Protein AF-0000000070508332 (afdb_homodimer)

Foldseek 3Di:
DPPPCPDDDDDDDDPDVDDPQWDWDKDWDADQVQQKIKIWTFKIAPGAADDPVRFFFKKKKKFKDQAPDTDDIDIFDTHPGHRIDTGRDMDMDRHHPVRQVRIKMKMWIWGDDPPDDIGTSDIDIDHDDD/DPPPCPDDDDDDDDPDVDDPQWDWDKDWDADQVQQKIKIWTFKIAPGAADDPVRFFFKKKKKFKDQAPDTDDIDIFDTHPGHRIDTGRDMDMDRHHPVRQVRIKMKIWIWGDDPPDDIGTSDIDIDHDDD

Structure (mmCIF, N/CA/C/O backbone):
data_AF-0000000070508332-model_v1
#
loop_
_entity.id
_entity.type
_entity.pdbx_description
1 polymer 'Synaptotagmin-7-like isoform x13 protein'
#
loop_
_atom_site.group_PDB
_atom_site.id
_atom_site.type_symbol
_atom_site.label_atom_id
_atom_site.label_alt_id
_atom_site.label_comp_id
_atom_site.label_asym_id
_atom_site.label_entity_id
_atom_site.label_seq_id
_atom_site.pdbx_PDB_ins_code
_atom_site.Cartn_x
_atom_site.Cartn_y
_atom_site.Cartn_z
_atom_site.occupancy
_atom_site.B_iso_or_equiv
_atom_site.auth_seq_id
_atom_site.auth_comp_id
_atom_site.auth_asym_id
_atom_site.auth_atom_id
_atom_site.pdbx_PDB_model_num
ATOM 1 N N . VAL A 1 1 ? 23.938 34.875 -0.281 1 23.95 1 VAL A N 1
ATOM 2 C CA . VAL A 1 1 ? 23.203 33.656 -0.532 1 23.95 1 VAL A CA 1
ATOM 3 C C . VAL A 1 1 ? 21.891 33.656 0.246 1 23.95 1 VAL A C 1
ATOM 5 O O . VAL A 1 1 ? 21.891 33.781 1.475 1 23.95 1 VAL A O 1
ATOM 8 N N . ASP A 1 2 ? 20.781 34.125 -0.111 1 28.55 2 ASP A N 1
ATOM 9 C CA . ASP A 1 2 ? 19.516 34.438 0.546 1 28.55 2 ASP A CA 1
ATOM 10 C C . ASP A 1 2 ? 18.906 33.219 1.211 1 28.55 2 ASP A C 1
ATOM 12 O O . ASP A 1 2 ? 18.484 32.281 0.528 1 28.55 2 ASP A O 1
ATOM 16 N N . LEU A 1 3 ? 19.188 32.625 2.213 1 38.59 3 LEU A N 1
ATOM 17 C CA . LEU A 1 3 ? 19.172 31.484 3.104 1 38.59 3 LEU A CA 1
ATOM 18 C C . LEU A 1 3 ? 17.75 31.078 3.465 1 38.59 3 LEU A C 1
ATOM 20 O O . LEU A 1 3 ? 17.531 30.156 4.242 1 38.59 3 LEU A O 1
ATOM 24 N N . SER A 1 4 ? 16.547 31.891 3.482 1 41.62 4 SER A N 1
ATOM 25 C CA . SER A 1 4 ? 15.133 32.062 3.756 1 41.62 4 SER A CA 1
ATOM 26 C C . SER A 1 4 ? 14.289 31.078 2.959 1 41.62 4 SER A C 1
ATOM 28 O O . SER A 1 4 ? 13.18 30.719 3.371 1 41.62 4 SER A O 1
ATOM 30 N N . GLU A 1 5 ? 14.492 31.062 1.693 1 49.34 5 GLU A N 1
ATOM 31 C CA . GLU A 1 5 ? 13.547 30.406 0.792 1 49.34 5 GLU A CA 1
ATOM 32 C C . GLU A 1 5 ? 13.695 28.891 0.853 1 49.34 5 GLU A C 1
ATOM 34 O O . GLU A 1 5 ? 14.734 28.344 0.478 1 49.34 5 GLU A O 1
ATOM 39 N N . LYS A 1 6 ? 13.461 28.344 1.988 1 63.91 6 LYS A N 1
ATOM 40 C CA . LYS A 1 6 ? 13.672 26.906 2.184 1 63.91 6 LYS A CA 1
ATOM 41 C C . LYS A 1 6 ? 12.977 26.109 1.088 1 63.91 6 LYS A C 1
ATOM 43 O O . LYS A 1 6 ? 11.797 26.312 0.809 1 63.91 6 LYS A O 1
ATOM 48 N N . PRO A 1 7 ? 13.742 25.391 0.363 1 82.69 7 PRO A N 1
ATOM 49 C CA . PRO A 1 7 ? 13.242 24.766 -0.867 1 82.69 7 PRO A CA 1
ATOM 50 C C . PRO A 1 7 ? 12.047 23.859 -0.622 1 82.69 7 PRO A C 1
ATOM 52 O O . PRO A 1 7 ? 12.008 23.141 0.381 1 82.69 7 PRO A O 1
ATOM 55 N N . SER A 1 8 ? 10.945 24.266 -1.346 1 91.44 8 SER A N 1
ATOM 56 C CA . SER A 1 8 ? 9.789 23.375 -1.386 1 91.44 8 SER A CA 1
ATOM 57 C C . SER A 1 8 ? 10.055 22.156 -2.26 1 91.44 8 SER A C 1
ATOM 59 O O . SER A 1 8 ? 10.93 22.188 -3.127 1 91.44 8 SER A O 1
ATOM 61 N N . PHE A 1 9 ? 9.523 21.031 -1.83 1 92.5 9 PHE A N 1
ATOM 62 C CA . PHE A 1 9 ? 9.703 19.812 -2.594 1 92.5 9 PHE A CA 1
ATOM 63 C C . PHE A 1 9 ? 8.398 19.016 -2.66 1 92.5 9 PHE A C 1
ATOM 65 O O . PHE A 1 9 ? 7.586 19.078 -1.734 1 92.5 9 PHE A O 1
ATOM 72 N N . TRP A 1 10 ? 8.203 18.297 -3.822 1 94.5 10 TRP A N 1
ATOM 73 C CA . TRP A 1 10 ? 7.07 17.391 -3.986 1 94.5 10 TRP A CA 1
ATOM 74 C C . TRP A 1 10 ? 7.379 16.016 -3.398 1 94.5 10 TRP A C 1
ATOM 76 O O . TRP A 1 10 ? 8.461 15.461 -3.631 1 94.5 10 TRP A O 1
ATOM 86 N N . LYS A 1 11 ? 6.508 15.484 -2.582 1 94.12 11 LYS A N 1
ATOM 87 C CA . LYS A 1 11 ? 6.594 14.117 -2.066 1 94.12 11 LYS A CA 1
ATOM 88 C C . LYS A 1 11 ? 5.348 13.312 -2.422 1 94.12 11 LYS A C 1
ATOM 90 O O . LYS A 1 11 ? 4.223 13.789 -2.238 1 94.12 11 LYS A O 1
ATOM 95 N N . ALA A 1 12 ? 5.586 12.109 -2.916 1 93.81 12 ALA A N 1
ATOM 96 C CA . ALA A 1 12 ? 4.473 11.211 -3.191 1 93.81 12 ALA A CA 1
ATOM 97 C C . ALA A 1 12 ? 3.873 10.672 -1.896 1 93.81 12 ALA A C 1
ATOM 99 O O . ALA A 1 12 ? 4.602 10.219 -1.008 1 93.81 12 ALA A O 1
ATOM 100 N N . LEU A 1 13 ? 2.574 10.766 -1.803 1 94.06 13 LEU A N 1
ATOM 101 C CA . LEU A 1 13 ? 1.869 10.203 -0.656 1 94.06 13 LEU A CA 1
ATOM 102 C C . LEU A 1 13 ? 1.849 8.68 -0.725 1 94.06 13 LEU A C 1
ATOM 104 O O . LEU A 1 13 ? 1.548 8.109 -1.774 1 94.06 13 LEU A O 1
ATOM 108 N N . LYS A 1 14 ? 2.203 8.125 0.354 1 87 14 LYS A N 1
ATOM 109 C CA . LYS A 1 14 ? 2.162 6.668 0.446 1 87 14 LYS A CA 1
ATOM 110 C C . LYS A 1 14 ? 0.81 6.188 0.966 1 87 14 LYS A C 1
ATOM 112 O O . LYS A 1 14 ? 0.237 6.793 1.873 1 87 14 LYS A O 1
ATOM 117 N N . PRO A 1 15 ? 0.321 5.289 0.361 1 83.75 15 PRO A N 1
ATOM 118 C CA . PRO A 1 15 ? -0.955 4.742 0.829 1 83.75 15 PRO A CA 1
ATOM 119 C C . PRO A 1 15 ? -0.871 4.18 2.244 1 83.75 15 PRO A C 1
ATOM 121 O O . PRO A 1 15 ? 0.225 3.904 2.74 1 83.75 15 PRO A O 1
ATOM 124 N N . PRO A 1 16 ? -1.98 4.367 2.959 1 66.69 16 PRO A N 1
ATOM 125 C CA . PRO A 1 16 ? -1.981 3.787 4.305 1 66.69 16 PRO A CA 1
ATOM 126 C C . PRO A 1 16 ? -1.408 2.373 4.336 1 66.69 16 PRO A C 1
ATOM 128 O O . PRO A 1 16 ? -1.586 1.609 3.383 1 66.69 16 PRO A O 1
ATOM 131 N N . ALA A 1 17 ? -0.172 2.488 5.012 1 59.75 17 ALA A N 1
ATOM 132 C CA . ALA A 1 17 ? 0.468 1.186 5.176 1 59.75 17 ALA A CA 1
ATOM 133 C C . ALA A 1 17 ? -0.571 0.069 5.234 1 59.75 17 ALA A C 1
ATOM 135 O O . ALA A 1 17 ? -1.442 0.069 6.109 1 59.75 17 ALA A O 1
ATOM 136 N N . LYS A 1 18 ? -1.214 -0.135 4.098 1 56.59 18 LYS A N 1
ATOM 137 C CA . LYS A 1 18 ? -2.201 -1.21 4.102 1 56.59 18 LYS A CA 1
ATOM 138 C C . LYS A 1 18 ? -1.739 -2.381 4.961 1 56.59 18 LYS A C 1
ATOM 140 O O . LYS A 1 18 ? -0.54 -2.561 5.184 1 56.59 18 LYS A O 1
ATOM 145 N N . ASP A 1 19 ? -2.691 -3.018 5.469 1 64.5 19 ASP A N 1
ATOM 146 C CA . ASP A 1 19 ? -2.932 -4.172 6.328 1 64.5 19 ASP A CA 1
ATOM 147 C C . ASP A 1 19 ? -2.02 -5.336 5.949 1 64.5 19 ASP A C 1
ATOM 149 O O . ASP A 1 19 ? -1.566 -5.434 4.809 1 64.5 19 ASP A O 1
ATOM 153 N N . LYS A 1 20 ? -1.419 -5.91 6.93 1 80.88 20 LYS A N 1
ATOM 154 C CA . LYS A 1 20 ? -0.831 -7.242 6.812 1 80.88 20 LYS A CA 1
ATOM 155 C C . LYS A 1 20 ? -1.625 -8.109 5.84 1 80.88 20 LYS A C 1
ATOM 157 O O . LYS A 1 20 ? -2.826 -8.32 6.023 1 80.88 20 LYS A O 1
ATOM 162 N N . CYS A 1 21 ? -0.978 -8.328 4.707 1 93.25 21 CYS A N 1
ATOM 163 C CA . CYS A 1 21 ? -1.664 -9.117 3.686 1 93.25 21 CYS A CA 1
ATOM 164 C C . CYS A 1 21 ? -1.345 -10.594 3.834 1 93.25 21 CYS A C 1
ATOM 166 O O . CYS A 1 21 ? -1.768 -11.414 3.012 1 93.25 21 CYS A O 1
ATOM 168 N N . GLY A 1 22 ? -0.58 -10.922 4.824 1 96.19 22 GLY A N 1
ATOM 169 C CA . GLY A 1 22 ? -0.176 -12.312 4.992 1 96.19 22 GLY A CA 1
ATOM 170 C C . GLY A 1 22 ? 1.198 -12.609 4.422 1 96.19 22 GLY A C 1
ATOM 171 O O . GLY A 1 22 ? 1.915 -11.688 4.012 1 96.19 22 GLY A O 1
ATOM 172 N N . GLU A 1 23 ? 1.526 -13.93 4.57 1 97.81 23 GLU A N 1
ATOM 173 C CA . GLU A 1 23 ? 2.83 -14.383 4.094 1 97.81 23 GLU A CA 1
ATOM 174 C C . GLU A 1 23 ? 2.695 -15.625 3.215 1 97.81 23 GLU A C 1
ATOM 176 O O . GLU A 1 23 ? 1.756 -16.406 3.377 1 97.81 23 GLU A O 1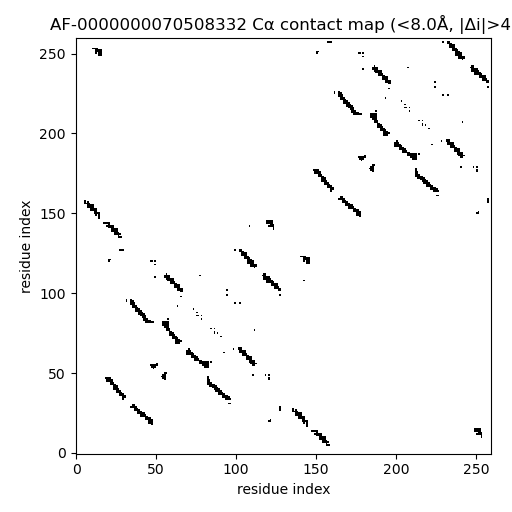
ATOM 181 N N . LEU A 1 24 ? 3.674 -15.75 2.307 1 97.69 24 LEU A N 1
ATOM 182 C CA . LEU A 1 24 ? 3.725 -16.891 1.409 1 97.69 24 LEU A CA 1
ATOM 183 C C . LEU A 1 24 ? 5.02 -17.672 1.602 1 97.69 24 LEU A C 1
ATOM 185 O O . LEU A 1 24 ? 6.102 -17.094 1.647 1 97.69 24 LEU A O 1
ATOM 189 N N . LEU A 1 25 ? 4.887 -19.031 1.855 1 97.19 25 LEU A N 1
ATOM 190 C CA . LEU A 1 25 ? 6.039 -19.922 1.889 1 97.19 25 LEU A CA 1
ATOM 191 C C . LEU A 1 25 ? 6.293 -20.531 0.516 1 97.19 25 LEU A C 1
ATOM 193 O O . LEU A 1 25 ? 5.426 -21.203 -0.037 1 97.19 25 LEU A O 1
ATOM 197 N N . CYS A 1 26 ? 7.492 -20.234 -0.043 1 96.69 26 CYS A N 1
ATOM 198 C CA . CYS A 1 26 ? 7.777 -20.766 -1.373 1 96.69 26 CYS A CA 1
ATOM 199 C C . CYS A 1 26 ? 9.273 -21.016 -1.553 1 96.69 26 CYS A C 1
ATOM 201 O O . CYS A 1 26 ? 10.062 -20.734 -0.651 1 96.69 26 CYS A O 1
ATOM 203 N N . SER A 1 27 ? 9.523 -21.688 -2.645 1 95 27 SER A N 1
ATOM 204 C CA . SER A 1 27 ? 10.898 -21.938 -3.059 1 95 27 SER A CA 1
ATOM 205 C C . SER A 1 27 ? 11.086 -21.688 -4.551 1 95 27 SER A C 1
ATOM 207 O O . SER A 1 27 ? 10.18 -21.938 -5.348 1 95 27 SER A O 1
ATOM 209 N N . LEU A 1 28 ? 12.242 -21.094 -4.898 1 93.25 28 LEU A N 1
ATOM 210 C CA . LEU A 1 28 ? 12.609 -20.812 -6.285 1 93.25 28 LEU A CA 1
ATOM 211 C C . LEU A 1 28 ? 13.984 -21.391 -6.613 1 93.25 28 LEU A C 1
ATOM 213 O O . LEU A 1 28 ? 14.953 -21.156 -5.891 1 93.25 28 LEU A O 1
ATOM 217 N N . CYS A 1 29 ? 13.953 -22.172 -7.773 1 92.19 29 CYS A N 1
ATOM 218 C CA . CYS A 1 29 ? 15.203 -22.828 -8.148 1 92.19 29 CYS A CA 1
ATOM 219 C C . CYS A 1 29 ? 15.375 -22.828 -9.664 1 92.19 29 CYS A C 1
ATOM 221 O O . CYS A 1 29 ? 14.461 -23.219 -10.398 1 92.19 29 CYS A O 1
ATOM 223 N N . TYR A 1 30 ? 16.625 -22.344 -10.117 1 94.06 30 TYR A N 1
ATOM 224 C CA . TYR A 1 30 ? 16.938 -22.375 -11.539 1 94.06 30 TYR A CA 1
ATOM 225 C C . TYR A 1 30 ? 17.969 -23.469 -11.836 1 94.06 30 TYR A C 1
ATOM 227 O O . TYR A 1 30 ? 18.969 -23.594 -11.125 1 94.06 30 TYR A O 1
ATOM 235 N N . HIS A 1 31 ? 17.703 -24.297 -12.797 1 93.56 31 HIS A N 1
ATOM 236 C CA . HIS A 1 31 ? 18.609 -25.312 -13.32 1 93.56 31 HIS A CA 1
ATOM 237 C C . HIS A 1 31 ? 19.125 -24.938 -14.703 1 93.56 31 HIS A C 1
ATOM 239 O O . HIS A 1 31 ? 18.453 -25.203 -15.711 1 93.56 31 HIS A O 1
ATOM 245 N N . PRO A 1 32 ? 20.359 -24.484 -14.781 1 92.62 32 PRO A N 1
ATOM 246 C CA . PRO A 1 32 ? 20.906 -23.984 -16.047 1 92.62 32 PRO A CA 1
ATOM 247 C C . PRO A 1 32 ? 21.062 -25.078 -17.094 1 92.62 32 PRO A C 1
ATOM 249 O O . PRO A 1 32 ? 20.969 -24.812 -18.297 1 92.62 32 PRO A O 1
ATOM 252 N N . SER A 1 33 ? 21.328 -26.25 -16.609 1 95.06 33 SER A N 1
ATOM 253 C CA . SER A 1 33 ? 21.594 -27.344 -17.547 1 95.06 33 SER A CA 1
ATOM 254 C C . SER A 1 33 ? 20.422 -27.562 -18.484 1 95.06 33 SER A C 1
ATOM 256 O O . SER A 1 33 ? 20.609 -27.906 -19.656 1 95.06 33 SER A O 1
ATOM 258 N N . ASN A 1 34 ? 19.234 -27.391 -18 1 96.19 34 ASN A N 1
ATOM 259 C CA . ASN A 1 34 ? 18.062 -27.625 -18.828 1 96.19 34 ASN A CA 1
ATOM 260 C C . ASN A 1 34 ? 17.234 -26.344 -19 1 96.19 34 ASN A C 1
ATOM 262 O O . ASN A 1 34 ? 16.125 -26.391 -19.547 1 96.19 34 ASN A O 1
ATOM 266 N N . SER A 1 35 ? 17.703 -25.219 -18.516 1 96 35 SER A N 1
ATOM 267 C CA . SER A 1 35 ? 17.047 -23.922 -18.641 1 96 35 SER A CA 1
ATOM 268 C C . SER A 1 35 ? 15.672 -23.922 -18 1 96 35 SER A C 1
ATOM 270 O O . SER A 1 35 ? 14.711 -23.406 -18.578 1 96 35 SER A O 1
ATOM 272 N N . ILE A 1 36 ? 15.602 -24.562 -16.781 1 95.94 36 ILE A N 1
ATOM 273 C CA . ILE A 1 36 ? 14.297 -24.672 -16.141 1 95.94 36 ILE A CA 1
ATOM 274 C C . ILE A 1 36 ? 14.297 -23.891 -14.836 1 95.94 36 ILE A C 1
ATOM 276 O O . ILE A 1 36 ? 15.18 -24.047 -13.992 1 95.94 36 ILE A O 1
ATOM 280 N N . LEU A 1 37 ? 13.32 -22.969 -14.719 1 94.94 37 LEU A N 1
ATOM 281 C CA . LEU A 1 37 ? 13.016 -22.281 -13.477 1 94.94 37 LEU A CA 1
ATOM 282 C C . LEU A 1 37 ? 11.82 -22.906 -12.781 1 94.94 37 LEU A C 1
ATOM 284 O O . LEU A 1 37 ? 10.742 -23.016 -13.367 1 94.94 37 LEU A O 1
ATOM 288 N N . THR A 1 38 ? 12.031 -23.312 -11.531 1 96.25 38 THR A N 1
ATOM 289 C CA . THR A 1 38 ? 10.969 -23.984 -10.797 1 96.25 38 THR A CA 1
ATOM 290 C C . THR A 1 38 ? 10.562 -23.172 -9.57 1 96.25 38 THR A C 1
ATOM 292 O O . THR A 1 38 ? 11.414 -22.766 -8.773 1 96.25 38 THR A O 1
ATOM 295 N N . LEU A 1 39 ? 9.266 -22.906 -9.508 1 96.81 39 LEU A N 1
ATOM 296 C CA . LEU A 1 39 ? 8.664 -22.266 -8.336 1 96.81 39 LEU A CA 1
ATOM 297 C C . LEU A 1 39 ? 7.789 -23.266 -7.574 1 96.81 39 LEU A C 1
ATOM 299 O O . LEU A 1 39 ? 6.883 -23.859 -8.148 1 96.81 39 LEU A O 1
ATOM 303 N N . THR A 1 40 ? 8.078 -23.453 -6.316 1 97.25 40 THR A N 1
ATOM 304 C CA . THR A 1 40 ? 7.23 -24.266 -5.445 1 97.25 40 THR A CA 1
ATOM 305 C C . THR A 1 40 ? 6.441 -23.375 -4.488 1 97.25 40 THR A C 1
ATOM 307 O O . THR A 1 40 ? 7.027 -22.594 -3.725 1 97.25 40 THR A O 1
ATOM 310 N N . LEU A 1 41 ? 5.148 -23.484 -4.621 1 97.94 41 LEU A N 1
ATOM 311 C CA . LEU A 1 41 ? 4.234 -22.812 -3.699 1 97.94 41 LEU A CA 1
ATOM 312 C C . LEU A 1 41 ? 3.738 -23.781 -2.631 1 97.94 41 LEU A C 1
ATOM 314 O O . LEU A 1 41 ? 2.975 -24.703 -2.93 1 97.94 41 LEU A O 1
ATOM 318 N N . LEU A 1 42 ? 4.113 -23.531 -1.396 1 97.56 42 LEU A N 1
ATOM 319 C CA . LEU A 1 42 ? 3.756 -24.484 -0.351 1 97.56 42 LEU A CA 1
ATOM 320 C C . LEU A 1 42 ? 2.471 -24.062 0.351 1 97.56 42 LEU A C 1
ATOM 322 O O . LEU A 1 42 ? 1.449 -24.75 0.247 1 97.56 42 LEU A O 1
ATOM 326 N N . LYS A 1 43 ? 2.543 -22.922 1.032 1 98.44 43 LYS A N 1
ATOM 327 C CA . LYS A 1 43 ? 1.366 -22.469 1.759 1 98.44 43 LYS A CA 1
ATOM 328 C C . LYS A 1 43 ? 1.44 -20.953 2.02 1 98.44 43 LYS A C 1
ATOM 330 O O . LYS A 1 43 ? 2.492 -20.344 1.836 1 98.44 43 LYS A O 1
ATOM 335 N N . ALA A 1 44 ? 0.329 -20.391 2.352 1 98.5 44 ALA A N 1
ATOM 336 C CA . ALA A 1 44 ? 0.25 -19.031 2.854 1 98.5 44 ALA A CA 1
ATOM 337 C C . ALA A 1 44 ? -0.368 -18.984 4.246 1 98.5 44 ALA A C 1
ATOM 339 O O . ALA A 1 44 ? -1.006 -19.953 4.676 1 98.5 44 ALA A O 1
ATOM 340 N N . ARG A 1 45 ? -0.065 -17.875 4.906 1 98.06 45 ARG A N 1
ATOM 341 C CA . ARG A 1 45 ? -0.651 -17.75 6.238 1 98.06 45 ARG A CA 1
ATOM 342 C C . ARG A 1 45 ? -1.062 -16.312 6.527 1 98.06 45 ARG A C 1
ATOM 344 O O . ARG A 1 45 ? -0.458 -15.367 6.012 1 98.06 45 ARG A O 1
ATOM 351 N N . ASN A 1 46 ? -2.107 -16.219 7.445 1 97.44 46 ASN A N 1
ATOM 352 C CA . ASN A 1 46 ? -2.623 -14.953 7.941 1 97.44 46 ASN A CA 1
ATOM 353 C C . ASN A 1 46 ? -3.02 -14.023 6.797 1 97.44 46 ASN A C 1
ATOM 355 O O . ASN A 1 46 ? -2.678 -12.844 6.805 1 97.44 46 ASN A O 1
ATOM 359 N N . LEU A 1 47 ? -3.656 -14.656 5.852 1 97.06 47 LEU A N 1
ATOM 360 C CA . LEU A 1 47 ? -4.125 -13.852 4.73 1 97.06 47 LEU A CA 1
ATOM 361 C C . LEU A 1 47 ? -5.234 -12.898 5.172 1 97.06 47 LEU A C 1
ATOM 363 O O . LEU A 1 47 ? -6.027 -13.234 6.055 1 97.06 47 LEU A O 1
ATOM 367 N N . LYS A 1 48 ? -5.203 -11.789 4.523 1 94.06 48 LYS A N 1
ATOM 368 C CA . LYS A 1 48 ? -6.277 -10.828 4.77 1 94.06 48 LYS A CA 1
ATOM 369 C C . LYS A 1 48 ? -7.629 -11.398 4.359 1 94.06 48 LYS A C 1
ATOM 371 O O . LYS A 1 48 ? -7.758 -12.008 3.293 1 94.06 48 LYS A O 1
ATOM 376 N N . ALA A 1 49 ? -8.617 -11.211 5.262 1 92.88 49 ALA A N 1
ATOM 377 C CA . ALA A 1 49 ? -9.984 -11.609 4.941 1 92.88 49 ALA A CA 1
ATOM 378 C C . ALA A 1 49 ? -10.609 -10.656 3.926 1 92.88 49 ALA A C 1
ATOM 380 O O . ALA A 1 49 ? -10.578 -9.438 4.109 1 92.88 49 ALA A O 1
ATOM 381 N N . LYS A 1 50 ? -11.141 -11.312 2.863 1 89.06 50 LYS A N 1
ATOM 382 C CA . LYS A 1 50 ? -11.734 -10.492 1.815 1 89.06 50 LYS A CA 1
ATOM 383 C C . LYS A 1 50 ? -13.219 -10.797 1.651 1 89.06 50 LYS A C 1
ATOM 385 O O . LYS A 1 50 ? -13.922 -10.125 0.896 1 89.06 50 LYS A O 1
ATOM 390 N N . ASP A 1 51 ? -13.641 -11.836 2.287 1 86.31 51 ASP A N 1
ATOM 391 C CA . ASP A 1 51 ? -15.047 -12.219 2.197 1 86.31 51 ASP A CA 1
ATOM 392 C C . ASP A 1 51 ? -15.812 -11.805 3.453 1 86.31 51 ASP A C 1
ATOM 394 O O . ASP A 1 51 ? -15.211 -11.586 4.508 1 86.31 51 ASP A O 1
ATOM 398 N N . ILE A 1 52 ? -17.062 -11.836 3.314 1 84.19 52 ILE A N 1
ATOM 399 C CA . ILE A 1 52 ? -17.938 -11.406 4.395 1 84.19 52 ILE A CA 1
ATOM 400 C C . ILE A 1 52 ? -17.859 -12.406 5.547 1 84.19 52 ILE A C 1
ATOM 402 O O . ILE A 1 52 ? -18.031 -12.031 6.711 1 84.19 52 ILE A O 1
ATOM 406 N N . ASN A 1 53 ? -17.625 -13.633 5.234 1 88.5 53 ASN A N 1
ATOM 407 C CA . ASN A 1 53 ? -17.562 -14.664 6.266 1 88.5 53 ASN A CA 1
ATOM 408 C C . ASN A 1 53 ? -16.297 -14.539 7.109 1 88.5 53 ASN A C 1
ATOM 410 O O . ASN A 1 53 ? -16.047 -15.367 7.988 1 88.5 53 ASN A O 1
ATOM 414 N N . GLY A 1 54 ? -15.469 -13.492 6.848 1 91.62 54 GLY A N 1
ATOM 415 C CA . GLY A 1 54 ? -14.242 -13.281 7.605 1 91.62 54 GLY A CA 1
ATOM 416 C C . GLY A 1 54 ? -13.094 -14.141 7.125 1 91.62 54 GLY A C 1
ATOM 417 O O . GLY A 1 54 ? -12.055 -14.227 7.785 1 91.62 54 GLY A O 1
ATOM 418 N N . LYS A 1 55 ? -13.344 -14.852 6.066 1 95.31 55 LYS A N 1
ATOM 419 C CA . LYS A 1 55 ? -12.297 -15.656 5.453 1 95.31 55 LYS A CA 1
ATOM 420 C C . LYS A 1 55 ? -12.039 -15.219 4.016 1 95.31 55 LYS A C 1
ATOM 422 O O . LYS A 1 55 ? -12.25 -14.062 3.662 1 95.31 55 LYS A O 1
ATOM 427 N N . SER A 1 56 ? -11.336 -15.984 3.184 1 96.44 56 SER A N 1
ATOM 428 C CA . SER A 1 56 ? -11.055 -15.773 1.767 1 96.44 56 SER A CA 1
ATOM 429 C C . SER A 1 56 ? -11.078 -17.094 0.996 1 96.44 56 SER A C 1
ATOM 431 O O . SER A 1 56 ? -11.156 -18.156 1.595 1 96.44 56 SER A O 1
ATOM 433 N N . ASP A 1 57 ? -11.117 -17.062 -0.272 1 97.31 57 ASP A N 1
ATOM 434 C CA . ASP A 1 57 ? -10.945 -18.188 -1.189 1 97.31 57 ASP A CA 1
ATOM 435 C C . ASP A 1 57 ? -9.688 -18 -2.039 1 97.31 57 ASP A C 1
ATOM 437 O O . ASP A 1 57 ? -9.773 -17.75 -3.242 1 97.31 57 ASP A O 1
ATOM 441 N N . PRO A 1 58 ? -8.562 -18.156 -1.444 1 98.5 58 PRO A N 1
ATOM 442 C CA . PRO A 1 58 ? -7.301 -17.766 -2.082 1 98.5 58 PRO A CA 1
ATOM 443 C C . PRO A 1 58 ? -6.879 -18.734 -3.186 1 98.5 58 PRO A C 1
ATOM 445 O O . PRO A 1 58 ? -7.168 -19.938 -3.107 1 98.5 58 PRO A O 1
ATOM 448 N N . TYR A 1 59 ? -6.242 -18.234 -4.156 1 98.56 59 TYR A N 1
ATOM 449 C CA . TYR A 1 59 ? -5.418 -18.953 -5.129 1 98.56 59 TYR A CA 1
ATOM 450 C C . TYR A 1 59 ? -4.234 -18.094 -5.57 1 98.56 59 TYR A C 1
ATOM 452 O O . TYR A 1 59 ? -4.223 -16.875 -5.352 1 98.56 59 TYR A O 1
ATOM 460 N N . VAL A 1 60 ? -3.268 -18.734 -6.156 1 98.62 60 VAL A N 1
ATOM 461 C CA . VAL A 1 60 ? -2.064 -18 -6.559 1 98.62 60 VAL A CA 1
ATOM 462 C C . VAL A 1 60 ? -1.978 -17.953 -8.086 1 98.62 60 VAL A C 1
ATOM 464 O O . VAL A 1 60 ? -2.146 -18.969 -8.758 1 98.62 60 VAL A O 1
ATOM 467 N N . LYS A 1 61 ? -1.805 -16.766 -8.562 1 97.75 61 LYS A N 1
ATOM 468 C CA . LYS A 1 61 ? -1.525 -16.5 -9.969 1 97.75 61 LYS A CA 1
ATOM 469 C C . LYS A 1 61 ? -0.078 -16.062 -10.164 1 97.75 61 LYS A C 1
ATOM 471 O O . LYS A 1 61 ? 0.393 -15.141 -9.492 1 97.75 61 LYS A O 1
ATOM 476 N N . VAL A 1 62 ? 0.646 -16.734 -11.109 1 98.25 62 VAL A N 1
ATOM 477 C CA . VAL A 1 62 ? 2.061 -16.438 -11.32 1 98.25 62 VAL A CA 1
ATOM 478 C C . VAL A 1 62 ? 2.301 -16.062 -12.781 1 98.25 62 VAL A C 1
ATOM 480 O O . VAL A 1 62 ? 1.887 -16.781 -13.688 1 98.25 62 VAL A O 1
ATOM 483 N N . TRP A 1 63 ? 2.941 -14.93 -12.961 1 96.75 63 TRP A N 1
ATOM 484 C CA . TRP A 1 63 ? 3.396 -14.531 -14.289 1 96.75 63 TRP A CA 1
ATOM 485 C C . TRP A 1 63 ? 4.914 -14.609 -14.391 1 96.75 63 TRP A C 1
ATOM 487 O O . TRP A 1 63 ? 5.633 -14.039 -13.562 1 96.75 63 TRP A O 1
ATOM 497 N N . LEU A 1 64 ? 5.395 -15.328 -15.414 1 97.56 64 LEU A N 1
ATOM 498 C CA . LEU A 1 64 ? 6.785 -15.195 -15.836 1 97.56 64 LEU A CA 1
ATOM 499 C C . L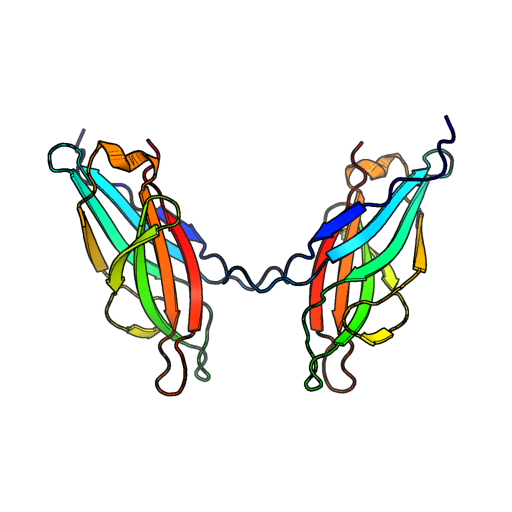EU A 1 64 ? 6.984 -13.922 -16.641 1 97.56 64 LEU A C 1
ATOM 501 O O . LEU A 1 64 ? 6.223 -13.648 -17.578 1 97.56 64 LEU A O 1
ATOM 505 N N . GLN A 1 65 ? 7.957 -13.242 -16.219 1 96.19 65 GLN A N 1
ATOM 506 C CA . GLN A 1 65 ? 8.219 -11.984 -16.922 1 96.19 65 GLN A CA 1
ATOM 507 C C . GLN A 1 65 ? 9.688 -11.867 -17.297 1 96.19 65 GLN A C 1
ATOM 509 O O . GLN A 1 65 ? 10.57 -12.273 -16.547 1 96.19 65 GLN A O 1
ATOM 514 N N . PHE A 1 66 ? 10 -11.32 -18.531 1 93.94 66 PHE A N 1
ATOM 515 C CA . PHE A 1 66 ? 11.305 -10.797 -18.922 1 93.94 66 PHE A CA 1
ATOM 516 C C . PHE A 1 66 ? 11.266 -9.273 -19.031 1 93.94 66 PHE A C 1
ATOM 518 O O . PHE A 1 66 ? 10.648 -8.734 -19.953 1 93.94 66 PHE A O 1
ATOM 525 N N . GLY A 1 67 ? 11.969 -8.633 -18.078 1 88.31 67 GLY A N 1
ATOM 526 C CA . GLY A 1 67 ? 11.75 -7.195 -17.984 1 88.31 67 GLY A CA 1
ATOM 527 C C . GLY A 1 67 ? 10.305 -6.832 -17.703 1 88.31 67 GLY A C 1
ATOM 528 O O . GLY A 1 67 ? 9.711 -7.32 -16.734 1 88.31 67 GLY A O 1
ATOM 529 N N . ASP A 1 68 ? 9.695 -6.07 -18.594 1 85.56 68 ASP A N 1
ATOM 530 C CA . ASP A 1 68 ? 8.32 -5.633 -18.375 1 85.56 68 ASP A CA 1
ATOM 531 C C . ASP A 1 68 ? 7.336 -6.48 -19.172 1 85.56 68 ASP A C 1
ATOM 533 O O . ASP A 1 68 ? 6.129 -6.227 -19.156 1 85.56 68 ASP A O 1
ATOM 537 N N . LYS A 1 69 ? 7.844 -7.461 -19.781 1 90.56 69 LYS A N 1
ATOM 538 C CA . LYS A 1 69 ? 6.984 -8.258 -20.656 1 90.56 69 LYS A CA 1
ATOM 539 C C . LYS A 1 69 ? 6.52 -9.531 -19.953 1 90.56 69 LYS A C 1
ATOM 541 O O . LYS A 1 69 ? 7.336 -10.289 -19.422 1 90.56 69 LYS A O 1
ATOM 546 N N . ARG A 1 70 ? 5.289 -9.742 -19.969 1 93.31 70 ARG A N 1
ATOM 547 C CA . ARG A 1 70 ? 4.711 -10.984 -19.469 1 93.31 70 ARG A CA 1
ATOM 548 C C . ARG A 1 70 ? 4.793 -12.094 -20.516 1 93.31 70 ARG A C 1
ATOM 550 O O . ARG A 1 70 ? 4.395 -11.898 -21.656 1 93.31 70 ARG A O 1
ATOM 557 N N . ILE A 1 71 ? 5.211 -13.266 -20.141 1 95.69 71 ILE A N 1
ATOM 558 C CA . ILE A 1 71 ? 5.492 -14.344 -21.078 1 95.69 71 ILE A CA 1
ATOM 559 C C . ILE A 1 71 ? 4.48 -15.469 -20.875 1 95.69 71 ILE A C 1
ATOM 561 O O . ILE A 1 71 ? 3.885 -15.953 -21.844 1 95.69 71 ILE A O 1
ATOM 565 N N . GLU A 1 72 ? 4.324 -15.969 -19.688 1 96.94 72 GLU A N 1
ATOM 566 C CA . GLU A 1 72 ? 3.521 -17.141 -19.375 1 96.94 72 GLU A CA 1
ATOM 567 C C . GLU A 1 72 ? 2.883 -17.031 -18 1 96.94 72 GLU A C 1
ATOM 569 O O . GLU A 1 72 ? 3.48 -16.484 -17.078 1 96.94 72 GLU A O 1
ATOM 574 N N . LYS A 1 73 ? 1.715 -17.609 -17.906 1 97.5 73 LYS A N 1
ATOM 575 C CA . LYS A 1 73 ? 0.995 -17.562 -16.641 1 97.5 73 LYS A CA 1
ATOM 576 C C . LYS A 1 73 ? 0.681 -18.969 -16.125 1 97.5 73 LYS A C 1
ATOM 578 O O . LYS A 1 73 ? 0.527 -19.891 -16.922 1 97.5 73 LYS A O 1
ATOM 583 N N . ARG A 1 74 ? 0.704 -19.172 -14.797 1 97.94 74 ARG A N 1
ATOM 584 C CA . ARG A 1 74 ? 0.266 -20.375 -14.078 1 97.94 74 ARG A CA 1
ATOM 585 C C . ARG A 1 74 ? -0.656 -20 -12.922 1 97.94 74 ARG A C 1
ATOM 587 O O . ARG A 1 74 ? -0.559 -18.906 -12.367 1 97.94 74 ARG A O 1
ATOM 594 N N . LYS A 1 75 ? -1.54 -20.922 -12.555 1 98.06 75 LYS A N 1
ATOM 595 C CA . LYS A 1 75 ? -2.41 -20.688 -11.406 1 98.06 75 LYS A CA 1
ATOM 596 C C . LYS A 1 75 ? -2.615 -21.953 -10.594 1 98.06 75 LYS A C 1
ATOM 598 O O . LYS A 1 75 ? -2.637 -23.062 -11.148 1 98.06 75 LYS A O 1
ATOM 603 N N . THR A 1 76 ? -2.816 -21.75 -9.328 1 98.31 76 THR A N 1
ATOM 604 C CA . THR A 1 76 ? -3.215 -22.859 -8.469 1 98.31 76 THR A CA 1
ATOM 605 C C . THR A 1 76 ? -4.73 -23.031 -8.469 1 98.31 76 THR A C 1
ATOM 607 O O . THR A 1 76 ? -5.457 -22.156 -8.938 1 98.31 76 THR A O 1
ATOM 610 N N . PRO A 1 77 ? -5.152 -24.25 -7.945 1 97.75 77 PRO A N 1
ATOM 611 C CA . PRO A 1 77 ? -6.582 -24.312 -7.629 1 97.75 77 PRO A CA 1
ATOM 612 C C . PRO A 1 77 ? -6.996 -23.281 -6.574 1 97.75 77 PRO A C 1
ATOM 614 O O . PRO A 1 77 ? -6.141 -22.688 -5.91 1 97.75 77 PRO A O 1
ATOM 617 N N . ILE A 1 78 ? -8.289 -23.094 -6.516 1 97.56 78 ILE A N 1
ATOM 618 C CA . ILE A 1 78 ? -8.859 -22.203 -5.512 1 97.56 78 ILE A CA 1
ATOM 619 C C . ILE A 1 78 ? -9.078 -22.969 -4.207 1 97.56 78 ILE A C 1
ATOM 621 O O . ILE A 1 78 ? -9.625 -24.078 -4.215 1 97.56 78 ILE A O 1
ATOM 625 N N . PHE A 1 79 ? -8.648 -22.469 -3.104 1 97.88 79 PHE A N 1
ATOM 626 C CA . PHE A 1 79 ? -8.898 -23.016 -1.779 1 97.88 79 PHE A CA 1
ATOM 627 C C . PHE A 1 79 ? -9.992 -22.234 -1.062 1 97.88 79 PHE A C 1
ATOM 629 O O . PHE A 1 79 ? -9.789 -21.062 -0.703 1 97.88 79 PHE A O 1
ATOM 636 N N . LYS A 1 80 ? -10.992 -22.875 -0.734 1 95.81 80 LYS A N 1
ATOM 637 C CA . LYS A 1 80 ? -12.18 -22.156 -0.286 1 95.81 80 LYS A CA 1
ATOM 638 C C . LYS A 1 80 ? -12.133 -21.891 1.217 1 95.81 80 LYS A C 1
ATOM 640 O O . LYS A 1 80 ? -11.688 -22.75 1.986 1 95.81 80 LYS A O 1
ATOM 645 N N . CYS A 1 81 ? -12.562 -20.766 1.599 1 96.19 81 CYS A N 1
ATOM 646 C CA . CYS A 1 81 ? -12.867 -20.359 2.965 1 96.19 81 CYS A CA 1
ATOM 647 C C . CYS A 1 81 ? -11.672 -20.594 3.883 1 96.19 81 CYS A C 1
ATOM 649 O O . CYS A 1 81 ? -11.805 -21.234 4.93 1 96.19 81 CYS A O 1
ATOM 651 N N . THR A 1 82 ? -10.594 -20.062 3.531 1 97.81 82 THR A N 1
ATOM 652 C CA . THR A 1 82 ? -9.406 -20.234 4.363 1 97.81 82 THR A CA 1
ATOM 653 C C . THR A 1 82 ? -8.5 -19 4.277 1 97.81 82 THR A C 1
ATOM 655 O O . THR A 1 82 ? -8.422 -18.359 3.227 1 97.81 82 THR A O 1
ATOM 658 N N . LEU A 1 83 ? -7.805 -18.734 5.387 1 97.94 83 LEU A N 1
ATOM 659 C CA . LEU A 1 83 ? -6.777 -17.688 5.43 1 97.94 83 LEU A CA 1
ATOM 660 C C . LEU A 1 83 ? -5.387 -18.312 5.52 1 97.94 83 LEU A C 1
ATOM 662 O O . LEU A 1 83 ? -4.387 -17.578 5.566 1 97.94 83 LEU A O 1
ATOM 666 N N . ASN A 1 84 ? -5.293 -19.562 5.605 1 98.56 84 ASN A N 1
ATOM 667 C CA . ASN A 1 84 ? -4.051 -20.328 5.699 1 98.56 84 ASN A CA 1
ATOM 668 C C . ASN A 1 84 ? -4.031 -21.5 4.719 1 98.56 84 ASN A C 1
ATOM 670 O O . ASN A 1 84 ? -3.898 -22.656 5.129 1 98.56 84 ASN A O 1
ATOM 674 N N . PRO A 1 85 ? -4.055 -21.203 3.438 1 98.62 85 PRO A N 1
ATOM 675 C CA . PRO A 1 85 ? -4.094 -22.297 2.455 1 98.62 85 PRO A CA 1
ATOM 676 C C . PRO A 1 85 ? -2.766 -23.031 2.342 1 98.62 85 PRO A C 1
ATOM 678 O O . PRO A 1 85 ? -1.701 -22.422 2.471 1 98.62 85 PRO A O 1
ATOM 681 N N . VAL A 1 86 ? -2.947 -24.312 2.074 1 98.56 86 VAL A N 1
ATOM 682 C CA . VAL A 1 86 ? -1.815 -25.156 1.695 1 98.56 86 VAL A CA 1
ATOM 683 C C . VAL A 1 86 ? -1.914 -25.516 0.215 1 98.56 86 VAL A C 1
ATOM 685 O O . VAL A 1 86 ? -2.729 -26.359 -0.171 1 98.56 86 VAL A O 1
ATOM 688 N N . PHE A 1 87 ? -1.115 -24.891 -0.612 1 98.31 87 PHE A N 1
ATOM 689 C CA . PHE A 1 87 ? -1.216 -25.031 -2.061 1 98.31 87 PHE A CA 1
ATOM 690 C C . PHE A 1 87 ? -0.527 -26.297 -2.531 1 98.31 87 PHE A C 1
ATOM 692 O O . PHE A 1 87 ? -1.109 -27.094 -3.281 1 98.31 87 PHE A O 1
ATOM 699 N N . ASN A 1 88 ? 0.733 -26.484 -2.084 1 97.94 88 ASN A N 1
ATOM 700 C CA . ASN A 1 88 ? 1.575 -27.578 -2.527 1 97.94 88 ASN A CA 1
ATOM 701 C C . ASN A 1 88 ? 1.561 -27.719 -4.047 1 97.94 88 ASN A C 1
ATOM 703 O O . ASN A 1 88 ? 1.337 -28.812 -4.57 1 97.94 88 ASN A O 1
ATOM 707 N N . GLU A 1 89 ? 1.855 -26.672 -4.688 1 97.62 89 GLU A N 1
ATOM 708 C CA . GLU A 1 89 ? 1.9 -26.609 -6.148 1 97.62 89 GLU A CA 1
ATOM 709 C C . GLU A 1 89 ? 3.312 -26.312 -6.645 1 97.62 89 GLU A C 1
ATOM 711 O O . GLU A 1 89 ? 4.066 -25.594 -5.988 1 97.62 89 GLU A O 1
ATOM 716 N N . VAL A 1 90 ? 3.66 -26.891 -7.777 1 97.62 90 VAL A N 1
ATOM 717 C CA . VAL A 1 90 ? 4.953 -26.641 -8.406 1 97.62 90 VAL A CA 1
ATOM 718 C C . VAL A 1 90 ? 4.75 -26.172 -9.844 1 97.62 90 VAL A C 1
ATOM 720 O O . VAL A 1 90 ? 4.004 -26.781 -10.609 1 97.62 90 VAL A O 1
ATOM 723 N N . PHE A 1 91 ? 5.324 -25.062 -10.141 1 98.19 91 PHE A N 1
ATOM 724 C CA . PHE A 1 91 ? 5.305 -24.516 -11.5 1 98.19 91 PHE A CA 1
ATOM 725 C C . PHE A 1 91 ? 6.711 -24.5 -12.094 1 98.19 91 PHE A C 1
ATOM 727 O O . PHE A 1 91 ? 7.668 -24.109 -11.422 1 98.19 91 PHE A O 1
ATOM 734 N N . SER A 1 92 ? 6.797 -24.891 -13.312 1 97.75 92 SER A N 1
ATOM 735 C CA . SER A 1 92 ? 8.062 -24.844 -14.039 1 97.75 92 SER A CA 1
ATOM 736 C C . SER A 1 92 ? 7.953 -23.984 -15.289 1 97.75 92 SER A C 1
ATOM 738 O O . SER A 1 92 ? 6.945 -24.031 -16 1 97.75 92 SER A O 1
ATOM 740 N N . PHE A 1 93 ? 9 -23.25 -15.516 1 97.62 93 PHE A N 1
ATOM 741 C CA . PHE A 1 93 ? 9.094 -22.375 -16.688 1 97.62 93 PHE A CA 1
ATOM 742 C C . PHE A 1 93 ? 10.398 -22.609 -17.422 1 97.62 93 PHE A C 1
ATOM 744 O O . PHE A 1 93 ? 11.438 -22.844 -16.812 1 97.62 93 PHE A O 1
ATOM 751 N N . ASN A 1 94 ? 10.25 -22.531 -18.688 1 97.19 94 ASN A N 1
ATOM 752 C CA . ASN A 1 94 ? 11.469 -22.516 -19.5 1 97.19 94 ASN A CA 1
ATOM 753 C C . ASN A 1 94 ? 12.078 -21.125 -19.578 1 97.19 94 ASN A C 1
ATOM 755 O O . ASN A 1 94 ? 11.445 -20.188 -20.078 1 97.19 94 ASN A O 1
ATOM 759 N N . VAL A 1 95 ? 13.297 -21.016 -19.078 1 96.44 95 VAL A N 1
ATOM 760 C CA . VAL A 1 95 ? 14 -19.734 -19.078 1 96.44 95 VAL A CA 1
ATOM 761 C C . VAL A 1 95 ? 15.422 -19.922 -19.609 1 96.44 95 VAL A C 1
ATOM 763 O O . VAL A 1 95 ? 16.297 -20.422 -18.906 1 96.44 95 VAL A O 1
ATOM 766 N N . PRO A 1 96 ? 15.648 -19.5 -20.797 1 96.12 96 PRO A N 1
ATOM 767 C CA . PRO A 1 96 ? 17.016 -19.594 -21.312 1 96.12 96 PRO A CA 1
ATOM 768 C C . PRO A 1 96 ? 18.016 -18.844 -20.422 1 96.12 96 PRO A C 1
ATOM 770 O O . PRO A 1 96 ? 17.703 -17.781 -19.891 1 96.12 96 PRO A O 1
ATOM 773 N N . TRP A 1 97 ? 19.203 -19.422 -20.438 1 92.69 97 TRP A N 1
ATOM 774 C CA . TRP A 1 97 ? 20.25 -18.859 -19.594 1 92.69 97 TRP A CA 1
ATOM 775 C C . TRP A 1 97 ? 20.5 -17.406 -19.922 1 92.69 97 TRP A C 1
ATOM 777 O O . TRP A 1 97 ? 20.719 -16.578 -19.016 1 92.69 97 TRP A O 1
ATOM 787 N N . GLU A 1 98 ? 20.438 -17.031 -21.125 1 94.44 98 GLU A N 1
ATOM 788 C CA . GLU A 1 98 ? 20.734 -15.672 -21.562 1 94.44 98 GLU A CA 1
ATOM 789 C C . GLU A 1 98 ? 19.703 -14.68 -21.031 1 94.44 98 GLU A C 1
ATOM 791 O O . GLU A 1 98 ? 19.922 -13.469 -21.047 1 94.44 98 GLU A O 1
ATOM 796 N N . LYS A 1 99 ? 18.578 -15.203 -20.547 1 93.81 99 LYS A N 1
ATOM 797 C CA . LYS A 1 99 ? 17.484 -14.328 -20.109 1 93.81 99 LYS A CA 1
ATOM 798 C C . LYS A 1 99 ? 17.344 -14.328 -18.594 1 93.81 99 LYS A C 1
ATOM 800 O O . LYS A 1 99 ? 16.531 -13.586 -18.047 1 93.81 99 LYS A O 1
ATOM 805 N N . ILE A 1 100 ? 18.141 -15.016 -17.922 1 91.19 100 ILE A N 1
ATOM 806 C CA . ILE A 1 100 ? 17.938 -15.258 -16.5 1 91.19 100 ILE A CA 1
ATOM 807 C C . ILE A 1 100 ? 18.078 -13.953 -15.719 1 91.19 100 ILE A C 1
ATOM 809 O O . ILE A 1 100 ? 17.391 -13.75 -14.719 1 91.19 100 ILE A O 1
ATOM 813 N N . ARG A 1 101 ? 18.859 -13.023 -16.172 1 89.75 101 ARG A N 1
ATOM 814 C CA . ARG A 1 101 ? 19.125 -11.789 -15.438 1 89.75 101 ARG A CA 1
ATOM 815 C C . ARG A 1 101 ? 17.922 -10.844 -15.516 1 89.75 101 ARG A C 1
ATOM 817 O O . ARG A 1 101 ? 17.734 -10.008 -14.641 1 89.75 101 ARG A O 1
ATOM 824 N N . GLU A 1 102 ? 17.188 -10.953 -16.516 1 93.19 102 GLU A N 1
ATOM 825 C CA . GLU A 1 102 ? 16.031 -10.094 -16.656 1 93.19 102 GLU A CA 1
ATOM 826 C C . GLU A 1 102 ? 14.75 -10.828 -16.281 1 93.19 102 GLU A C 1
ATOM 828 O O . GLU A 1 102 ? 13.648 -10.297 -16.438 1 93.19 102 GLU A O 1
ATOM 833 N N . CYS A 1 103 ? 14.906 -12.039 -15.812 1 93.31 103 CYS A N 1
ATOM 834 C CA . CYS A 1 103 ? 13.766 -12.891 -15.484 1 93.31 103 CYS A CA 1
ATOM 835 C C . CYS A 1 103 ? 13.25 -12.586 -14.086 1 93.31 103 CYS A C 1
ATOM 837 O O . CYS A 1 103 ? 14.031 -12.406 -13.148 1 93.31 103 CYS A O 1
ATOM 839 N N . SER A 1 104 ? 11.906 -12.508 -14 1 94.44 104 SER A N 1
ATOM 840 C CA . SER A 1 104 ? 11.273 -12.422 -12.688 1 94.44 104 SER A CA 1
ATOM 841 C C . SER A 1 104 ? 9.898 -13.086 -12.703 1 94.44 104 SER A C 1
ATOM 843 O O . SER A 1 104 ? 9.328 -13.336 -13.766 1 94.44 104 SER A O 1
ATOM 845 N N . LEU A 1 105 ? 9.445 -13.484 -11.539 1 96.06 105 LEU A N 1
ATOM 846 C CA . LEU A 1 105 ? 8.094 -14.016 -11.352 1 96.06 105 LEU A CA 1
ATOM 847 C C . LEU A 1 105 ? 7.23 -13.023 -10.578 1 96.06 105 LEU A C 1
ATOM 849 O O . LEU A 1 105 ? 7.625 -12.547 -9.508 1 96.06 105 LEU A O 1
ATOM 853 N N . ASP A 1 106 ? 6.168 -12.617 -11.156 1 95.62 106 ASP A N 1
ATOM 854 C CA . ASP A 1 106 ? 5.129 -11.883 -10.445 1 95.62 106 ASP A CA 1
ATOM 855 C C . ASP A 1 106 ? 4.137 -12.844 -9.781 1 95.62 106 ASP A C 1
ATOM 857 O O . ASP A 1 106 ? 3.311 -13.453 -10.461 1 95.62 106 ASP A O 1
ATOM 861 N N . VAL A 1 107 ? 4.207 -12.961 -8.461 1 97.38 107 VAL A N 1
ATOM 862 C CA . VAL A 1 107 ? 3.402 -13.922 -7.715 1 97.38 107 VAL A CA 1
ATOM 863 C C . VAL A 1 107 ? 2.281 -13.195 -6.98 1 97.38 107 VAL A C 1
ATOM 865 O O . VAL A 1 107 ? 2.537 -12.43 -6.047 1 97.38 107 VAL A O 1
ATOM 868 N N . MET A 1 108 ? 1.077 -13.469 -7.367 1 97.12 108 MET A N 1
ATOM 869 C CA . MET A 1 108 ? -0.087 -12.789 -6.809 1 97.12 108 MET A CA 1
ATOM 870 C C . MET A 1 108 ? -0.977 -13.766 -6.043 1 97.12 108 MET A C 1
ATOM 872 O O . MET A 1 108 ? -1.399 -14.781 -6.59 1 97.12 108 MET A O 1
ATOM 876 N N . VAL A 1 109 ? -1.226 -13.484 -4.789 1 98.12 109 VAL A N 1
ATOM 877 C CA . VAL A 1 109 ? -2.273 -14.195 -4.062 1 98.12 109 VAL A CA 1
ATOM 878 C C . VAL A 1 109 ? -3.605 -13.469 -4.238 1 98.12 109 VAL A C 1
ATOM 880 O O . VAL A 1 109 ? -3.74 -12.305 -3.852 1 98.12 109 VAL A O 1
ATOM 883 N N . MET A 1 110 ? -4.523 -14.219 -4.809 1 96.19 110 MET A N 1
ATOM 884 C CA . MET A 1 110 ? -5.828 -13.664 -5.16 1 96.19 110 MET A CA 1
ATOM 885 C C . MET A 1 110 ? -6.918 -14.242 -4.262 1 96.19 110 MET A C 1
ATOM 887 O O . MET A 1 110 ? -6.75 -15.312 -3.676 1 96.19 110 MET A O 1
ATOM 891 N N . ASP A 1 111 ? -8.008 -13.5 -4.102 1 95.31 111 ASP A N 1
ATOM 892 C CA . ASP A 1 111 ? -9.258 -13.977 -3.512 1 95.31 111 ASP A CA 1
ATOM 893 C C . ASP A 1 111 ? -10.336 -14.156 -4.578 1 95.31 111 ASP A C 1
ATOM 895 O O . ASP A 1 111 ? -10.727 -13.188 -5.242 1 95.31 111 ASP A O 1
ATOM 899 N N . PHE A 1 112 ? -10.695 -15.414 -4.746 1 95.38 112 PHE A N 1
ATOM 900 C CA . PHE A 1 112 ? -11.734 -15.727 -5.723 1 95.38 112 PHE A CA 1
ATOM 901 C C . PHE A 1 112 ? -13.102 -15.258 -5.234 1 95.38 112 PHE A C 1
ATOM 903 O O . PHE A 1 112 ? -13.461 -15.484 -4.082 1 95.38 112 PHE A O 1
ATOM 910 N N . ASP A 1 113 ? -13.766 -14.5 -6.195 1 87.62 113 ASP A N 1
ATOM 911 C CA . ASP A 1 113 ? -15.133 -14.062 -5.914 1 87.62 113 ASP A CA 1
ATOM 912 C C . ASP A 1 113 ? -16.109 -14.625 -6.945 1 87.62 113 ASP A C 1
ATOM 914 O O . ASP A 1 113 ? -15.883 -14.523 -8.148 1 87.62 113 ASP A O 1
ATOM 918 N N . ASN A 1 114 ? -17.172 -15.266 -6.504 1 81.31 114 ASN A N 1
ATOM 919 C CA . ASN A 1 114 ? -18.172 -15.82 -7.402 1 81.31 114 ASN A CA 1
ATOM 920 C C . ASN A 1 114 ? -18.875 -14.727 -8.203 1 81.31 114 ASN A C 1
ATOM 922 O O . ASN A 1 114 ? -19.156 -14.906 -9.391 1 81.31 114 ASN A O 1
ATOM 926 N N . ILE A 1 115 ? -19.109 -13.68 -7.496 1 74.75 115 ILE A N 1
ATOM 927 C CA . ILE A 1 115 ? -19.734 -12.539 -8.148 1 74.75 115 ILE A CA 1
ATOM 928 C C . ILE A 1 115 ? -18.766 -11.359 -8.195 1 74.75 115 ILE A C 1
ATOM 930 O O . ILE A 1 115 ? -18.266 -10.922 -7.16 1 74.75 115 ILE A O 1
ATOM 934 N N . GLY A 1 116 ? -18.531 -10.875 -9.406 1 76.56 116 GLY A N 1
ATOM 935 C CA . GLY A 1 116 ? -17.594 -9.766 -9.547 1 76.56 116 GLY A CA 1
ATOM 936 C C . GLY A 1 116 ? -16.188 -10.211 -9.914 1 76.56 116 GLY A C 1
ATOM 937 O O . GLY A 1 116 ? -15.992 -11.336 -10.375 1 76.56 116 GLY A O 1
ATOM 938 N N . ARG A 1 117 ? -15.25 -9.32 -9.742 1 82.31 117 ARG A N 1
ATOM 939 C CA . ARG A 1 117 ? -13.859 -9.586 -10.094 1 82.31 117 ARG A CA 1
ATOM 940 C C . ARG A 1 117 ? -13.086 -10.133 -8.898 1 82.31 117 ARG A C 1
ATOM 942 O O . ARG A 1 117 ? -13.352 -9.75 -7.758 1 82.31 117 ARG A O 1
ATOM 949 N N . ASN A 1 118 ? -12.203 -11.008 -9.18 1 88.44 118 ASN A N 1
ATOM 950 C CA . ASN A 1 118 ? -11.273 -11.477 -8.156 1 88.44 118 ASN A CA 1
ATOM 951 C C . ASN A 1 118 ? -10.445 -10.336 -7.582 1 88.44 118 ASN A C 1
ATOM 953 O O . ASN A 1 118 ? -10.172 -9.352 -8.273 1 88.44 118 ASN A O 1
ATOM 957 N N . GLU A 1 119 ? -10.172 -10.461 -6.305 1 88.56 119 GLU A N 1
ATOM 958 C CA . GLU A 1 119 ? -9.445 -9.383 -5.629 1 88.56 119 GLU A CA 1
ATOM 959 C C . GLU A 1 119 ? -8.023 -9.812 -5.273 1 88.56 119 GLU A C 1
ATOM 961 O O . GLU A 1 119 ? -7.809 -10.938 -4.82 1 88.56 119 GLU A O 1
ATOM 966 N N . LEU A 1 120 ? -7.133 -8.883 -5.449 1 91.56 120 LEU A N 1
ATOM 967 C CA . LEU A 1 120 ? -5.75 -9.117 -5.043 1 91.56 120 LEU A CA 1
ATOM 968 C C . LEU A 1 120 ? -5.598 -8.992 -3.529 1 91.56 120 LEU A C 1
ATOM 970 O O . LEU A 1 120 ? -5.98 -7.973 -2.947 1 91.56 120 LEU A O 1
ATOM 974 N N . ILE A 1 121 ? -5.133 -10.047 -2.941 1 93.5 121 ILE A N 1
ATOM 975 C CA . ILE A 1 121 ? -4.812 -9.977 -1.521 1 93.5 121 ILE A CA 1
ATOM 976 C C . ILE A 1 121 ? -3.436 -9.344 -1.334 1 93.5 121 ILE A C 1
ATOM 978 O O . ILE A 1 121 ? -3.27 -8.43 -0.523 1 93.5 121 ILE A O 1
ATOM 982 N N . GLY A 1 122 ? -2.469 -9.859 -2.047 1 94.38 122 GLY A N 1
ATOM 983 C CA . GLY A 1 122 ? -1.097 -9.375 -2.018 1 94.38 122 GLY A CA 1
ATOM 984 C C . GLY A 1 122 ? -0.217 -10.008 -3.076 1 94.38 122 GLY A C 1
ATOM 985 O O . GLY A 1 122 ? -0.632 -10.953 -3.75 1 94.38 122 GLY A O 1
ATOM 986 N N . ARG A 1 123 ? 0.952 -9.398 -3.176 1 93.81 123 ARG A N 1
ATOM 987 C CA . ARG A 1 123 ? 1.833 -9.883 -4.234 1 93.81 123 ARG A CA 1
ATOM 988 C C . ARG A 1 123 ? 3.295 -9.805 -3.807 1 93.81 123 ARG A C 1
ATOM 990 O O . ARG A 1 123 ? 3.648 -9.023 -2.922 1 93.81 123 ARG A O 1
ATOM 997 N N . ILE A 1 124 ? 4.125 -10.664 -4.375 1 94.38 124 ILE A N 1
ATOM 998 C CA . ILE A 1 124 ? 5.574 -10.578 -4.25 1 94.38 124 ILE A CA 1
ATOM 999 C C . ILE A 1 124 ? 6.223 -10.727 -5.625 1 94.38 124 ILE A C 1
ATOM 1001 O O . ILE A 1 124 ? 5.633 -11.32 -6.531 1 94.38 124 ILE A O 1
ATOM 1005 N N . GLN A 1 125 ? 7.363 -10.078 -5.758 1 92.12 125 GLN A N 1
ATOM 1006 C CA . GLN A 1 125 ? 8.203 -10.266 -6.934 1 92.12 125 GLN A CA 1
ATOM 1007 C C . GLN A 1 125 ? 9.422 -11.133 -6.605 1 92.12 125 GLN A C 1
ATOM 1009 O O . GLN A 1 125 ? 10.141 -10.867 -5.641 1 92.12 125 GLN A O 1
ATOM 1014 N N . LEU A 1 126 ? 9.594 -12.188 -7.402 1 93.56 126 LEU A N 1
ATOM 1015 C CA . LEU A 1 126 ? 10.719 -13.086 -7.168 1 93.56 126 LEU A CA 1
ATOM 1016 C C . LEU A 1 126 ? 11.664 -13.102 -8.367 1 93.56 126 LEU A C 1
ATOM 1018 O O . LEU A 1 126 ? 11.211 -13.055 -9.516 1 93.56 126 LEU A O 1
ATOM 1022 N N . ALA A 1 127 ? 12.859 -13.023 -8.078 1 89.44 127 ALA A N 1
ATOM 1023 C CA . ALA A 1 127 ? 13.922 -13.203 -9.07 1 89.44 127 ALA A CA 1
ATOM 1024 C C . ALA A 1 127 ? 15.039 -14.086 -8.516 1 89.44 127 ALA A C 1
ATOM 1026 O O . ALA A 1 127 ? 15.25 -14.148 -7.305 1 89.44 127 ALA A O 1
ATOM 1027 N N . GLU A 1 128 ? 15.57 -14.93 -9.383 1 74.31 128 GLU A N 1
ATOM 1028 C CA . GLU A 1 128 ? 16.672 -15.766 -8.922 1 74.31 128 GLU A CA 1
ATOM 1029 C C . GLU A 1 128 ? 17.906 -14.914 -8.594 1 74.31 128 GLU A C 1
ATOM 1031 O O . GLU A 1 128 ? 18.234 -13.977 -9.328 1 74.31 128 GLU A O 1
ATOM 1036 N N . GLU A 1 129 ? 18.203 -14.664 -7.32 1 61.56 129 GLU A N 1
ATOM 1037 C CA . GLU A 1 129 ? 19.438 -13.953 -6.984 1 61.56 129 GLU A CA 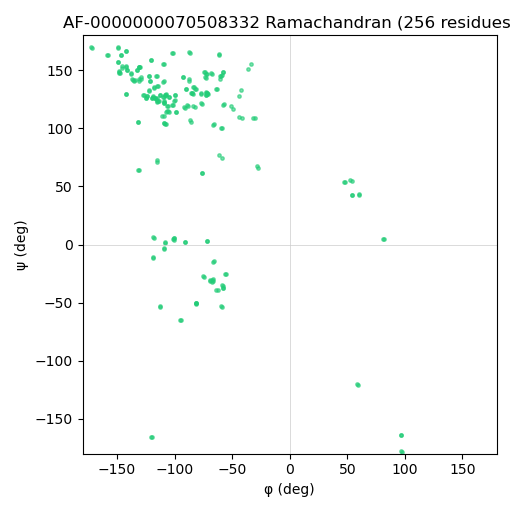1
ATOM 1038 C C . GLU A 1 129 ? 20.672 -14.711 -7.488 1 61.56 129 GLU A C 1
ATOM 1040 O O . GLU A 1 129 ? 20.719 -15.945 -7.422 1 61.56 129 GLU A O 1
ATOM 1045 N N . GLY A 1 130 ? 21.172 -14.289 -8.547 1 47.28 130 GLY A N 1
ATOM 1046 C CA . GLY A 1 130 ? 22.484 -14.852 -8.844 1 47.28 130 GLY A CA 1
ATOM 1047 C C . GLY A 1 130 ? 23.375 -14.93 -7.625 1 47.28 130 GLY A C 1
ATOM 1048 O O . GLY A 1 130 ? 23.141 -14.25 -6.625 1 47.28 130 GLY A O 1
ATOM 1049 N N . VAL B 1 1 ? 27.141 -32.625 0.007 1 24.12 1 VAL B N 1
ATOM 1050 C CA . VAL B 1 1 ? 26.297 -31.453 0.256 1 24.12 1 VAL B CA 1
ATOM 1051 C C . VAL B 1 1 ? 24.969 -31.609 -0.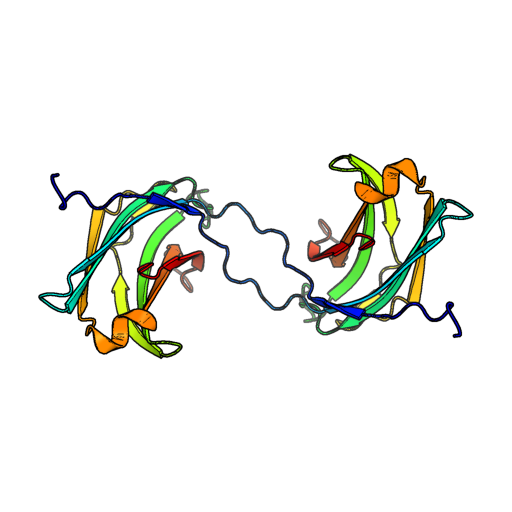481 1 24.12 1 VAL B C 1
ATOM 1053 O O . VAL B 1 1 ? 24.953 -31.75 -1.706 1 24.12 1 VAL B O 1
ATOM 1056 N N . ASP B 1 2 ? 23.906 -32.156 -0.076 1 28.8 2 ASP B N 1
ATOM 1057 C CA . ASP B 1 2 ? 22.672 -32.625 -0.713 1 28.8 2 ASP B CA 1
ATOM 1058 C C . ASP B 1 2 ? 21.938 -31.484 -1.388 1 28.8 2 ASP B C 1
ATOM 1060 O O . ASP B 1 2 ? 21.453 -30.562 -0.715 1 28.8 2 ASP B O 1
ATOM 1064 N N . LEU B 1 3 ? 22.141 -30.906 -2.424 1 38.69 3 LEU B N 1
ATOM 1065 C CA . LEU B 1 3 ? 21.953 -29.781 -3.33 1 38.69 3 LEU B CA 1
ATOM 1066 C C . LEU B 1 3 ? 20.484 -29.547 -3.623 1 38.69 3 LEU B C 1
ATOM 1068 O O . LEU B 1 3 ? 20.141 -28.656 -4.406 1 38.69 3 LEU B O 1
ATOM 1072 N N . SER B 1 4 ? 19.406 -30.469 -3.578 1 41.66 4 SER B N 1
ATOM 1073 C CA . SER B 1 4 ? 18 -30.797 -3.797 1 41.66 4 SER B CA 1
ATOM 1074 C C . SER B 1 4 ? 17.078 -29.891 -2.99 1 41.66 4 SER B C 1
ATOM 1076 O O . SER B 1 4 ? 15.938 -29.656 -3.373 1 41.66 4 SER B O 1
ATOM 1078 N N . GLU B 1 5 ? 17.312 -29.828 -1.73 1 49.5 5 GLU B N 1
ATOM 1079 C CA . GLU B 1 5 ? 16.328 -29.266 -0.808 1 49.5 5 GLU B CA 1
ATOM 1080 C C . GLU B 1 5 ? 16.312 -27.734 -0.89 1 49.5 5 GLU B C 1
ATOM 1082 O O . GLU B 1 5 ? 17.297 -27.078 -0.543 1 49.5 5 GLU B O 1
ATOM 1087 N N . LYS B 1 6 ? 15.992 -27.234 -2.039 1 64.25 6 LYS B N 1
ATOM 1088 C CA . LYS B 1 6 ? 16.031 -25.797 -2.262 1 64.25 6 LYS B CA 1
ATOM 1089 C C . LYS B 1 6 ? 15.289 -25.047 -1.153 1 64.25 6 LYS B C 1
ATOM 1091 O O . LYS B 1 6 ? 14.141 -25.359 -0.84 1 64.25 6 LYS B O 1
ATOM 1096 N N . PRO B 1 7 ? 15.992 -24.266 -0.443 1 82.75 7 PRO B N 1
ATOM 1097 C CA . PRO B 1 7 ? 15.453 -23.672 0.787 1 82.75 7 PRO B CA 1
ATOM 1098 C C . PRO B 1 7 ? 14.18 -22.859 0.544 1 82.75 7 PRO B C 1
ATOM 1100 O O . PRO B 1 7 ? 14.078 -22.156 -0.463 1 82.75 7 PRO B O 1
ATOM 1103 N N . SER B 1 8 ? 13.125 -23.375 1.27 1 91.56 8 SER B N 1
ATOM 1104 C CA . SER B 1 8 ? 11.891 -22.594 1.305 1 91.56 8 SER B CA 1
ATOM 1105 C C . SER B 1 8 ? 12.031 -21.359 2.193 1 91.56 8 SER B C 1
ATOM 1107 O O . SER B 1 8 ? 12.906 -21.328 3.066 1 91.56 8 SER B O 1
ATOM 1109 N N . PHE B 1 9 ? 11.391 -20.281 1.769 1 92.75 9 PHE B N 1
ATOM 1110 C CA . PHE B 1 9 ? 11.453 -19.047 2.543 1 92.75 9 PHE B CA 1
ATOM 1111 C C . PHE B 1 9 ? 10.078 -18.391 2.605 1 92.75 9 PHE B C 1
ATOM 1113 O O . PHE B 1 9 ? 9.281 -18.5 1.67 1 92.75 9 PHE B O 1
ATOM 1120 N N . TRP B 1 10 ? 9.812 -17.719 3.773 1 94.75 10 TRP B N 1
ATOM 1121 C CA . TRP B 1 10 ? 8.594 -16.922 3.936 1 94.75 10 TRP B CA 1
ATOM 1122 C C . TRP B 1 10 ? 8.781 -15.523 3.363 1 94.75 10 TRP B C 1
ATOM 1124 O O . TRP B 1 10 ? 9.805 -14.875 3.605 1 94.75 10 TRP B O 1
ATOM 1134 N N . LYS B 1 11 ? 7.891 -15.062 2.547 1 94.44 11 LYS B N 1
ATOM 1135 C CA . LYS B 1 11 ? 7.859 -13.688 2.043 1 94.44 11 LYS B CA 1
ATOM 1136 C C . LYS B 1 11 ? 6.539 -13.008 2.396 1 94.44 11 LYS B C 1
ATOM 1138 O O . LYS B 1 11 ? 5.465 -13.578 2.201 1 94.44 11 LYS B O 1
ATOM 1143 N N . ALA B 1 12 ? 6.672 -11.78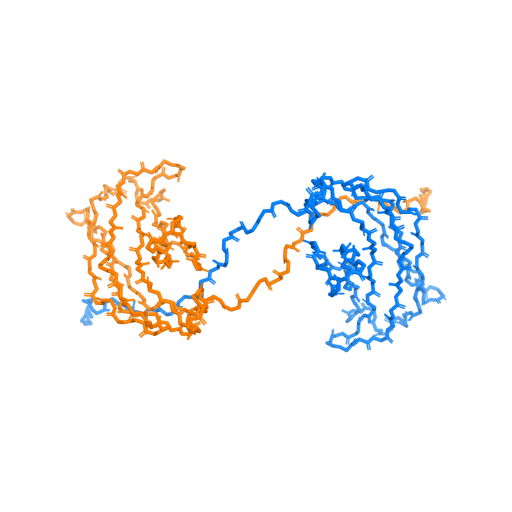9 2.918 1 94.19 12 ALA B N 1
ATOM 1144 C CA . ALA B 1 12 ? 5.48 -10.984 3.195 1 94.19 12 ALA B CA 1
ATOM 1145 C C . ALA B 1 12 ? 4.84 -10.492 1.901 1 94.19 12 ALA B C 1
ATOM 1147 O O . ALA B 1 12 ? 5.527 -9.977 1.019 1 94.19 12 ALA B O 1
ATOM 1148 N N . LEU B 1 13 ? 3.561 -10.703 1.786 1 94.31 13 LEU B N 1
ATOM 1149 C CA . LEU B 1 13 ? 2.812 -10.195 0.641 1 94.31 13 LEU B CA 1
ATOM 1150 C C . LEU B 1 13 ? 2.654 -8.68 0.72 1 94.31 13 LEU B C 1
ATOM 1152 O O . LEU B 1 13 ? 2.297 -8.148 1.771 1 94.31 13 LEU B O 1
ATOM 1156 N N . LYS B 1 14 ? 2.965 -8.086 -0.342 1 87.69 14 LYS B N 1
ATOM 1157 C CA . LYS B 1 14 ? 2.791 -6.641 -0.424 1 87.69 14 LYS B CA 1
ATOM 1158 C C . LYS B 1 14 ? 1.405 -6.281 -0.952 1 87.69 14 LYS B C 1
ATOM 1160 O O . LYS B 1 14 ? 0.896 -6.93 -1.867 1 87.69 14 LYS B O 1
ATOM 1165 N N . PRO B 1 15 ? 0.839 -5.438 -0.349 1 84.19 15 PRO B N 1
ATOM 1166 C CA . PRO B 1 15 ? -0.475 -5 -0.827 1 84.19 15 PRO B CA 1
ATOM 1167 C C . PRO B 1 15 ? -0.428 -4.422 -2.24 1 84.19 15 PRO B C 1
ATOM 1169 O O . PRO B 1 15 ? 0.646 -4.051 -2.723 1 84.19 15 PRO B O 1
ATOM 1172 N N . PRO B 1 16 ? -1.509 -4.75 -2.979 1 66.12 16 PRO B N 1
ATOM 1173 C CA . PRO B 1 16 ? -1.546 -4.156 -4.32 1 66.12 16 PRO B CA 1
ATOM 1174 C C . PRO B 1 16 ? -1.101 -2.697 -4.332 1 66.12 16 PRO B C 1
ATOM 1176 O O . PRO B 1 16 ? -1.356 -1.961 -3.377 1 66.12 16 PRO B O 1
ATOM 1179 N N . ALA B 1 17 ? 0.165 -2.66 -4.961 1 59.72 17 ALA B N 1
ATOM 1180 C CA . ALA B 1 17 ? 0.672 -1.299 -5.113 1 59.72 17 ALA B CA 1
ATOM 1181 C C . ALA B 1 17 ? -0.473 -0.294 -5.207 1 59.72 17 ALA B C 1
ATOM 1183 O O . ALA B 1 17 ? -1.317 -0.388 -6.102 1 59.72 17 ALA B O 1
ATOM 1184 N N . LYS B 1 18 ? -1.185 -0.195 -4.113 1 55.56 18 LYS B N 1
ATOM 1185 C CA . LYS B 1 18 ? -2.281 0.768 -4.141 1 55.56 18 LYS B CA 1
ATOM 1186 C C . LYS B 1 18 ? -1.927 1.98 -4.996 1 55.56 18 LYS B C 1
ATOM 1188 O O . LYS B 1 18 ? -0.749 2.281 -5.199 1 55.56 18 LYS B O 1
ATOM 1193 N N . ASP B 1 19 ? -2.943 2.559 -5.441 1 63.03 19 ASP B N 1
ATOM 1194 C CA . ASP B 1 19 ? -3.336 3.695 -6.27 1 63.03 19 ASP B CA 1
ATOM 1195 C C . ASP B 1 19 ? -2.525 4.941 -5.914 1 63.03 19 ASP B C 1
ATOM 1197 O O . ASP B 1 19 ? -2.07 5.086 -4.777 1 63.03 19 ASP B O 1
ATOM 1201 N N . LYS B 1 20 ? -1.944 5.52 -6.902 1 80.19 20 LYS B N 1
ATOM 1202 C CA . LYS B 1 20 ? -1.481 6.898 -6.797 1 80.19 20 LYS B CA 1
ATOM 1203 C C . LYS B 1 20 ? -2.355 7.699 -5.836 1 80.19 20 LYS B C 1
ATOM 1205 O O . LYS B 1 20 ? -3.57 7.789 -6.023 1 80.19 20 LYS B O 1
ATOM 1210 N N . CYS B 1 21 ? -1.733 7.973 -4.719 1 92.88 21 CYS B N 1
ATOM 1211 C CA . CYS B 1 21 ? -2.492 8.711 -3.711 1 92.88 21 CYS B CA 1
ATOM 1212 C C . CYS B 1 21 ? -2.303 10.211 -3.873 1 92.88 21 CYS B C 1
ATOM 1214 O O . CYS B 1 21 ? -2.795 10.992 -3.059 1 92.88 21 CYS B O 1
ATOM 1216 N N . GLY B 1 22 ? -1.562 10.594 -4.879 1 95.88 22 GLY B N 1
ATOM 1217 C CA . GLY B 1 22 ? -1.277 12.008 -5.062 1 95.88 22 GLY B CA 1
ATOM 1218 C C . GLY B 1 22 ? 0.062 12.422 -4.484 1 95.88 22 GLY B C 1
ATOM 1219 O O . GLY B 1 22 ? 0.855 11.578 -4.066 1 95.88 22 GLY B O 1
ATOM 1220 N N . GLU B 1 23 ? 0.271 13.766 -4.633 1 97.69 23 GLU B N 1
ATOM 1221 C CA . GLU B 1 23 ? 1.525 14.336 -4.152 1 97.69 23 GLU B CA 1
ATOM 1222 C C . GLU B 1 23 ? 1.274 15.57 -3.285 1 97.69 23 GLU B C 1
ATOM 1224 O O . GLU B 1 23 ? 0.271 16.266 -3.457 1 97.69 23 GLU B O 1
ATOM 1229 N N . LEU B 1 24 ? 2.236 15.797 -2.369 1 97.62 24 LEU B N 1
ATOM 1230 C CA . LEU B 1 24 ? 2.176 16.953 -1.482 1 97.62 24 LEU B CA 1
ATOM 1231 C C . LEU B 1 24 ? 3.395 17.859 -1.676 1 97.62 24 LEU B C 1
ATOM 1233 O O . LEU B 1 24 ? 4.527 17.375 -1.711 1 97.62 24 LEU B O 1
ATOM 1237 N N . LEU B 1 25 ? 3.143 19.172 -1.947 1 97.25 25 LEU B N 1
ATOM 1238 C CA . LEU B 1 25 ? 4.211 20.172 -1.983 1 97.25 25 LEU B CA 1
ATOM 1239 C C . LEU B 1 25 ? 4.398 20.812 -0.614 1 97.25 25 LEU B C 1
ATOM 1241 O O . LEU B 1 25 ? 3.469 21.422 -0.076 1 97.25 25 LEU B O 1
ATOM 1245 N N . CYS B 1 26 ? 5.609 20.625 -0.036 1 96.69 26 CYS B N 1
ATOM 1246 C CA . CYS B 1 26 ? 5.836 21.188 1.289 1 96.69 26 CYS B CA 1
ATOM 1247 C C . CYS B 1 26 ? 7.301 21.578 1.478 1 96.69 26 CYS B C 1
ATOM 1249 O O . CYS B 1 26 ? 8.125 21.344 0.588 1 96.69 26 CYS B O 1
ATOM 1251 N N . SER B 1 27 ? 7.484 22.281 2.557 1 95 27 SER B N 1
ATOM 1252 C CA . SER B 1 27 ? 8.836 22.656 2.975 1 95 27 SER B CA 1
ATOM 1253 C C . SER B 1 27 ? 9.031 22.422 4.469 1 95 2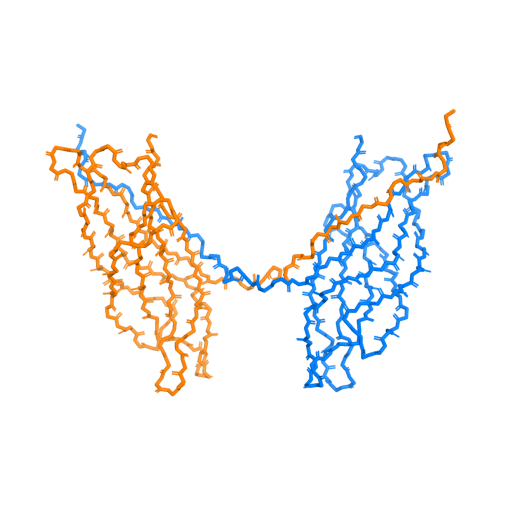7 SER B C 1
ATOM 1255 O O . SER B 1 27 ? 8.102 22.609 5.258 1 95 27 SER B O 1
ATOM 1257 N N . LEU B 1 28 ? 10.234 21.953 4.836 1 93.25 28 LEU B N 1
ATOM 1258 C CA . LEU B 1 28 ? 10.617 21.719 6.223 1 93.25 28 LEU B CA 1
ATOM 1259 C C . LEU B 1 28 ? 11.93 22.422 6.555 1 93.25 28 LEU B C 1
ATOM 1261 O O . LEU B 1 28 ? 12.922 22.266 5.84 1 93.25 28 LEU B O 1
ATOM 1265 N N . CYS B 1 29 ? 11.82 23.203 7.711 1 92.19 29 CYS B N 1
ATOM 1266 C CA . CYS B 1 29 ? 13.008 23.969 8.094 1 92.19 29 CYS B CA 1
ATOM 1267 C C . CYS B 1 29 ? 13.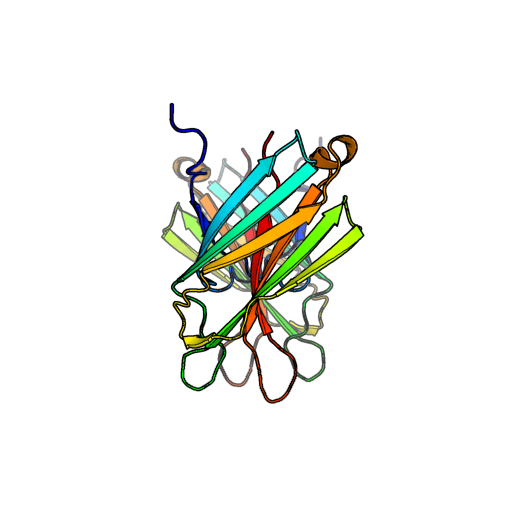172 24 9.602 1 92.19 29 CYS B C 1
ATOM 1269 O O . CYS B 1 29 ? 12.219 24.297 10.328 1 92.19 29 CYS B O 1
ATOM 1271 N N . TYR B 1 30 ? 14.453 23.641 10.078 1 94.12 30 TYR B N 1
ATOM 1272 C CA . TYR B 1 30 ? 14.758 23.719 11.5 1 94.12 30 TYR B CA 1
ATOM 1273 C C . TYR B 1 30 ? 15.68 24.891 11.797 1 94.12 30 TYR B C 1
ATOM 1275 O O . TYR B 1 30 ? 16.672 25.109 11.094 1 94.12 30 TYR B O 1
ATOM 1283 N N . HIS B 1 31 ? 15.328 25.719 12.742 1 93.56 31 HIS B N 1
ATOM 1284 C CA . HIS B 1 31 ? 16.141 26.812 13.258 1 93.56 31 HIS B CA 1
ATOM 1285 C C . HIS B 1 31 ? 16.672 26.5 14.648 1 93.56 31 HIS B C 1
ATOM 1287 O O . HIS B 1 31 ? 15.977 26.719 15.648 1 93.56 31 HIS B O 1
ATOM 1293 N N . PRO B 1 32 ? 17.938 26.156 14.758 1 92.5 32 PRO B N 1
ATOM 1294 C CA . PRO B 1 32 ? 18.516 25.703 16.031 1 92.5 32 PRO B CA 1
ATOM 1295 C C . PRO B 1 32 ? 18.562 26.828 17.078 1 92.5 32 PRO B C 1
ATOM 1297 O O . PRO B 1 32 ? 18.469 26.547 18.266 1 92.5 32 PRO B O 1
ATOM 1300 N N . SER B 1 33 ? 18.734 28.016 16.578 1 95.06 33 SER B N 1
ATOM 1301 C CA . SER B 1 33 ? 18.906 29.125 17.5 1 95.06 33 SER B CA 1
ATOM 1302 C C . SER B 1 33 ? 17.703 29.266 18.422 1 95.06 33 SER B C 1
ATOM 1304 O O . SER B 1 33 ? 17.844 29.625 19.594 1 95.06 33 SER B O 1
ATOM 1306 N N . ASN B 1 34 ? 16.547 28.984 17.938 1 96.25 34 ASN B N 1
ATOM 1307 C CA . ASN B 1 34 ? 15.344 29.109 18.766 1 96.25 34 ASN B CA 1
ATOM 1308 C C . ASN B 1 34 ? 14.633 27.766 18.938 1 96.25 34 ASN B C 1
ATOM 1310 O O . ASN B 1 34 ? 13.531 27.719 19.484 1 96.25 34 ASN B O 1
ATOM 1314 N N . SER B 1 35 ? 15.195 26.672 18.469 1 96.06 35 SER B N 1
ATOM 1315 C CA . SER B 1 35 ? 14.672 25.328 18.594 1 96.06 35 SER B CA 1
ATOM 1316 C C . SER B 1 35 ? 13.297 25.203 17.938 1 96.06 35 SER B C 1
ATOM 1318 O O . SER B 1 35 ? 12.383 24.609 18.516 1 96.06 35 SER B O 1
ATOM 1320 N N . ILE B 1 36 ? 13.18 25.828 16.703 1 95.94 36 ILE B N 1
ATOM 1321 C CA . ILE B 1 36 ? 11.875 25.812 16.062 1 95.94 36 ILE B CA 1
ATOM 1322 C C . ILE B 1 36 ? 11.953 25 14.758 1 95.94 36 ILE B C 1
ATOM 1324 O O . ILE B 1 36 ? 12.828 25.25 13.922 1 95.94 36 ILE B O 1
ATOM 1328 N N . LEU B 1 37 ? 11.062 24.016 14.648 1 95 37 LEU B N 1
ATOM 1329 C CA . LEU B 1 37 ? 10.836 23.281 13.406 1 95 37 LEU B CA 1
ATOM 1330 C C . LEU B 1 37 ? 9.586 23.797 12.703 1 95 37 LEU B C 1
ATOM 1332 O O . LEU B 1 37 ? 8.492 23.812 13.289 1 95 37 LEU B O 1
ATOM 1336 N N . THR B 1 38 ? 9.773 24.219 11.438 1 96.31 38 THR B N 1
ATOM 1337 C CA . THR B 1 38 ? 8.656 24.781 10.695 1 96.31 38 THR B CA 1
ATOM 1338 C C . THR B 1 38 ? 8.328 23.922 9.477 1 96.31 38 THR B C 1
ATOM 1340 O O . THR B 1 38 ? 9.219 23.578 8.688 1 96.31 38 THR B O 1
ATOM 1343 N N . LEU B 1 39 ? 7.062 23.531 9.414 1 96.81 39 LEU B N 1
ATOM 1344 C CA . LEU B 1 39 ? 6.531 22.828 8.25 1 96.81 39 LEU B CA 1
ATOM 1345 C C . LEU B 1 39 ? 5.574 23.734 7.469 1 96.81 39 LEU B C 1
ATOM 1347 O O . LEU B 1 39 ? 4.609 24.25 8.031 1 96.81 39 LEU B O 1
ATOM 1351 N N . THR B 1 40 ? 5.863 23.938 6.207 1 97.31 40 THR B N 1
ATOM 1352 C CA . THR B 1 40 ? 4.949 24.656 5.328 1 97.31 40 THR B CA 1
ATOM 1353 C C . THR B 1 40 ? 4.25 23.703 4.371 1 97.31 40 THR B C 1
ATOM 1355 O O . THR B 1 40 ? 4.906 22.969 3.621 1 97.31 40 THR B O 1
ATOM 1358 N N . LEU B 1 41 ? 2.953 23.688 4.5 1 98 41 LEU B N 1
ATOM 1359 C CA . LEU B 1 41 ? 2.111 22.922 3.58 1 98 41 LEU B CA 1
ATOM 1360 C C . LEU B 1 41 ? 1.534 23.844 2.5 1 98 41 LEU B C 1
ATOM 1362 O O . LEU B 1 41 ? 0.683 24.688 2.783 1 98 41 LEU B O 1
ATOM 1366 N N . LEU B 1 42 ? 1.947 23.625 1.265 1 97.56 42 LEU B N 1
ATOM 1367 C CA . LEU B 1 42 ? 1.511 24.531 0.21 1 97.56 42 LEU B CA 1
ATOM 1368 C C . LEU B 1 42 ? 0.272 23.984 -0.496 1 97.56 42 LEU B C 1
ATOM 1370 O O . LEU B 1 42 ? -0.808 24.578 -0.4 1 97.56 42 LEU B O 1
ATOM 1374 N N . LYS B 1 43 ? 0.451 22.859 -1.169 1 98.5 43 LYS B N 1
ATOM 1375 C CA . LYS B 1 43 ? -0.675 22.281 -1.896 1 98.5 43 LYS B CA 1
ATOM 1376 C C . LYS B 1 43 ? -0.465 20.797 -2.141 1 98.5 43 LYS B C 1
ATOM 1378 O O . LYS B 1 43 ? 0.635 20.281 -1.939 1 98.5 43 LYS B O 1
ATOM 1383 N N . ALA B 1 44 ? -1.521 20.109 -2.467 1 98.5 44 ALA B N 1
ATOM 1384 C CA . ALA B 1 44 ? -1.474 18.734 -2.955 1 98.5 44 ALA B CA 1
ATOM 1385 C C . ALA B 1 44 ? -2.082 18.625 -4.352 1 98.5 44 ALA B C 1
ATOM 1387 O O . ALA B 1 44 ? -2.809 19.516 -4.789 1 98.5 44 ALA B O 1
ATOM 1388 N N . ARG B 1 45 ? -1.681 17.547 -5.008 1 98.06 45 ARG B N 1
ATOM 1389 C CA . ARG B 1 45 ? -2.25 17.359 -6.34 1 98.06 45 ARG B CA 1
ATOM 1390 C C . ARG B 1 45 ? -2.525 15.883 -6.621 1 98.06 45 ARG B C 1
ATOM 1392 O O . ARG B 1 45 ? -1.841 15.008 -6.09 1 98.06 45 ARG B O 1
ATOM 1399 N N . ASN B 1 46 ? -3.547 15.695 -7.539 1 97.38 46 ASN B N 1
ATOM 1400 C CA . ASN B 1 46 ? -3.945 14.383 -8.023 1 97.38 46 ASN B CA 1
ATOM 1401 C C . ASN B 1 46 ? -4.262 13.43 -6.871 1 97.38 46 ASN B C 1
ATOM 1403 O O . ASN B 1 46 ? -3.814 12.281 -6.867 1 97.38 46 ASN B O 1
ATOM 1407 N N . LEU B 1 47 ? -4.961 14.008 -5.934 1 97 47 LEU B N 1
ATOM 1408 C CA . LEU B 1 47 ? -5.359 13.164 -4.812 1 97 47 LEU B CA 1
ATOM 1409 C C . LEU B 1 47 ? -6.379 12.117 -5.25 1 97 47 LEU B C 1
ATOM 1411 O O . LEU B 1 47 ? -7.199 12.375 -6.137 1 97 47 LEU B O 1
ATOM 1415 N N . LYS B 1 48 ? -6.266 11.031 -4.59 1 93.88 48 LYS B N 1
ATOM 1416 C CA . LYS B 1 48 ? -7.246 9.977 -4.832 1 93.88 48 LYS B CA 1
ATOM 1417 C C . LYS B 1 48 ? -8.648 10.43 -4.43 1 93.88 48 LYS B C 1
ATOM 1419 O O . LYS B 1 48 ? -8.828 11.031 -3.371 1 93.88 48 LYS B O 1
ATOM 1424 N N . ALA B 1 49 ? -9.602 10.148 -5.344 1 92.88 49 ALA B N 1
ATOM 1425 C CA . ALA B 1 49 ? -11 10.422 -5.027 1 92.88 49 ALA B CA 1
ATOM 1426 C C . ALA B 1 49 ? -11.539 9.422 -4.008 1 92.88 49 ALA B C 1
ATOM 1428 O O . ALA B 1 49 ? -11.398 8.211 -4.184 1 92.88 49 ALA B O 1
ATOM 1429 N N . LYS B 1 50 ? -12.133 10.031 -2.949 1 89.25 50 LYS B N 1
ATOM 1430 C CA . LYS B 1 50 ? -12.648 9.164 -1.898 1 89.25 50 LYS B CA 1
ATOM 1431 C C . LYS B 1 50 ? -14.164 9.328 -1.747 1 89.25 50 LYS B C 1
ATOM 1433 O O . LYS B 1 50 ? -14.805 8.586 -1.004 1 89.25 50 LYS B O 1
ATOM 1438 N N . ASP B 1 51 ? -14.672 10.328 -2.379 1 86.31 51 ASP B N 1
ATOM 1439 C CA . ASP B 1 51 ? -16.109 10.578 -2.295 1 86.31 51 ASP B CA 1
ATOM 1440 C C . ASP B 1 51 ? -16.828 10.086 -3.549 1 86.31 51 ASP B C 1
ATOM 1442 O O . ASP B 1 51 ? -16.203 9.914 -4.598 1 86.31 51 ASP B O 1
ATOM 1446 N N . ILE B 1 52 ? -18.062 10 -3.426 1 83.88 52 ILE B N 1
ATOM 1447 C CA . ILE B 1 52 ? -18.891 9.484 -4.504 1 83.88 52 ILE B CA 1
ATOM 1448 C C . ILE B 1 52 ? -18.906 10.477 -5.668 1 83.88 52 ILE B C 1
ATOM 1450 O O . ILE B 1 52 ? -19.031 10.078 -6.828 1 83.88 52 ILE B O 1
ATOM 1454 N N . ASN B 1 53 ? -18.797 11.719 -5.363 1 88.44 53 ASN B N 1
ATOM 1455 C CA . ASN B 1 53 ? -18.828 12.742 -6.402 1 88.44 53 ASN B CA 1
ATOM 1456 C C . ASN B 1 53 ? -17.547 12.727 -7.242 1 88.44 53 ASN B C 1
ATOM 1458 O O . ASN B 1 53 ? -17.375 13.562 -8.133 1 88.44 53 ASN B O 1
ATOM 1462 N N . GLY B 1 54 ? -16.609 11.766 -6.969 1 91.5 54 GLY B N 1
ATOM 1463 C CA . GLY B 1 54 ? -15.367 11.672 -7.723 1 91.5 54 GLY B CA 1
ATOM 1464 C C . GLY B 1 54 ? -14.297 12.641 -7.242 1 91.5 54 GLY B C 1
ATOM 1465 O O . GLY B 1 54 ? -13.273 12.812 -7.902 1 91.5 54 GLY B O 1
ATOM 1466 N N . LYS B 1 55 ? -14.625 13.32 -6.191 1 95.44 55 LYS B N 1
ATOM 1467 C CA . LYS B 1 55 ? -13.656 14.219 -5.582 1 95.44 55 LYS B CA 1
ATOM 1468 C C . LYS B 1 55 ? -13.375 13.828 -4.133 1 95.44 55 LYS B C 1
ATOM 1470 O O . LYS B 1 55 ? -13.484 12.656 -3.771 1 95.44 55 LYS B O 1
ATOM 1475 N N . SER B 1 56 ? -12.742 14.664 -3.311 1 96.5 56 SER B N 1
ATOM 1476 C CA . SER B 1 56 ? -12.453 14.492 -1.892 1 96.5 56 SER B CA 1
ATOM 1477 C C . SER B 1 56 ? -12.602 15.805 -1.132 1 96.5 56 SER B C 1
ATOM 1479 O O . SER B 1 56 ? -12.766 16.859 -1.739 1 96.5 56 SER B O 1
ATOM 1481 N N . ASP B 1 57 ? -12.648 15.781 0.135 1 97.38 57 ASP B N 1
ATOM 1482 C CA . ASP B 1 57 ? -12.586 16.922 1.041 1 97.38 57 ASP B CA 1
ATOM 1483 C C . ASP B 1 57 ? -11.32 16.875 1.898 1 97.38 57 ASP B C 1
ATOM 1485 O O . ASP B 1 57 ? -11.391 16.625 3.104 1 97.38 57 ASP B O 1
ATOM 1489 N N . PRO B 1 58 ? -10.211 17.109 1.313 1 98.5 58 PRO B N 1
ATOM 1490 C CA . PRO B 1 58 ? -8.922 16.844 1.961 1 98.5 58 PRO B CA 1
ATOM 1491 C C . PRO B 1 58 ? -8.594 17.859 3.059 1 98.5 58 PRO B C 1
ATOM 1493 O O . PRO B 1 58 ? -8.992 19.016 2.969 1 98.5 58 PRO B O 1
ATOM 1496 N N . TYR B 1 59 ? -7.914 17.438 4.027 1 98.56 59 TYR B N 1
ATOM 1497 C CA . TYR B 1 59 ? -7.164 18.219 5 1 98.56 59 TYR B CA 1
ATOM 1498 C C . TYR B 1 59 ? -5.91 17.484 5.453 1 98.56 59 TYR B C 1
ATOM 1500 O O . TYR B 1 59 ? -5.789 16.266 5.246 1 98.56 59 TYR B O 1
ATOM 1508 N N . VAL B 1 60 ? -5.016 18.203 6.043 1 98.69 60 VAL B N 1
ATOM 1509 C CA . VAL B 1 60 ? -3.754 17.594 6.457 1 98.69 60 VAL B CA 1
ATOM 1510 C C . VAL B 1 60 ? -3.672 17.562 7.98 1 98.69 60 VAL B C 1
ATOM 1512 O O . VAL B 1 60 ? -3.936 18.562 8.641 1 98.69 60 VAL B O 1
ATOM 1515 N N . LYS B 1 61 ? -3.387 16.406 8.469 1 97.81 61 LYS B N 1
ATOM 1516 C CA . LYS B 1 61 ? -3.088 16.172 9.883 1 97.81 61 LYS B CA 1
ATOM 1517 C C . LYS B 1 61 ? -1.606 15.867 10.086 1 97.81 61 LYS B C 1
ATOM 1519 O O . LYS B 1 61 ? -1.053 14.984 9.43 1 97.81 61 LYS B O 1
ATOM 1524 N N . VAL B 1 62 ? -0.968 16.609 11.031 1 98.25 62 VAL B N 1
ATOM 1525 C CA . VAL B 1 62 ? 0.465 16.453 11.25 1 98.25 62 VAL B CA 1
ATOM 1526 C C . VAL B 1 62 ? 0.731 16.109 12.711 1 98.25 62 VAL B C 1
ATOM 1528 O O . VAL B 1 62 ? 0.247 16.797 13.617 1 98.25 62 VAL B O 1
ATOM 1531 N N . TRP B 1 63 ? 1.48 15.047 12.906 1 96.81 63 TRP B N 1
ATOM 1532 C CA . TRP B 1 63 ? 1.961 14.711 14.242 1 96.81 63 TRP B CA 1
ATOM 1533 C C . TRP B 1 63 ? 3.467 14.922 14.352 1 96.81 63 TRP B C 1
ATOM 1535 O O . TRP B 1 63 ? 4.234 14.406 13.539 1 96.81 63 TRP B O 1
ATOM 1545 N N . LEU B 1 64 ? 3.869 15.695 15.359 1 97.62 64 LEU B N 1
ATOM 1546 C CA . LEU B 1 64 ? 5.266 15.688 15.789 1 97.62 64 LEU B CA 1
ATOM 1547 C C . LEU B 1 64 ? 5.574 14.445 16.625 1 97.62 64 LEU B C 1
ATOM 1549 O O . LEU B 1 64 ? 4.832 14.109 17.547 1 97.62 64 LEU B O 1
ATOM 1553 N N . GLN B 1 65 ? 6.617 13.867 16.203 1 96.19 65 GLN B N 1
ATOM 1554 C CA . GLN B 1 65 ? 6.984 12.648 16.922 1 96.19 65 GLN B CA 1
ATOM 1555 C C . GLN B 1 65 ? 8.461 12.664 17.312 1 96.19 65 GLN B C 1
ATOM 1557 O O . GLN B 1 65 ? 9.305 13.148 16.562 1 96.19 65 GLN B O 1
ATOM 1562 N N . PHE B 1 66 ? 8.812 12.133 18.547 1 94.12 66 PHE B N 1
ATOM 1563 C CA . PHE B 1 66 ? 10.156 11.734 18.953 1 94.12 66 PHE B CA 1
ATOM 1564 C C . PHE B 1 66 ? 10.25 10.219 19.094 1 94.12 66 PHE B C 1
ATOM 1566 O O . PHE B 1 66 ? 9.68 9.633 20.016 1 94.12 66 PHE B O 1
ATOM 1573 N N . GLY B 1 67 ? 11.031 9.641 18.125 1 88.44 67 GLY B N 1
ATOM 1574 C CA . GLY B 1 67 ? 10.945 8.188 18.047 1 88.44 67 GLY B CA 1
ATOM 1575 C C . GLY B 1 67 ? 9.539 7.688 17.781 1 88.44 67 GLY B C 1
ATOM 1576 O O . GLY B 1 67 ? 8.898 8.109 16.812 1 88.44 67 GLY B O 1
ATOM 1577 N N . ASP B 1 68 ? 8.984 6.883 18.672 1 85.81 68 ASP B N 1
ATOM 1578 C CA . ASP B 1 68 ? 7.66 6.312 18.453 1 85.81 68 ASP B CA 1
ATOM 1579 C C . ASP B 1 68 ? 6.602 7.078 19.234 1 85.81 68 ASP B C 1
ATOM 1581 O O . ASP B 1 68 ? 5.422 6.719 19.219 1 85.81 68 ASP B O 1
ATOM 1585 N N . LYS B 1 69 ? 7.008 8.117 19.844 1 90.81 69 LYS B N 1
ATOM 1586 C CA . LYS B 1 69 ? 6.074 8.836 20.703 1 90.81 69 LYS B CA 1
ATOM 1587 C C . LYS B 1 69 ? 5.5 10.055 19.984 1 90.81 69 LYS B C 1
ATOM 1589 O O . LYS B 1 69 ? 6.246 10.875 19.453 1 90.81 69 LYS B O 1
ATOM 1594 N N . ARG B 1 70 ? 4.25 10.148 20 1 93.5 70 ARG B N 1
ATOM 1595 C CA . ARG B 1 70 ? 3.566 11.328 19.469 1 93.5 70 ARG B CA 1
ATOM 1596 C C . ARG B 1 70 ? 3.539 12.453 20.5 1 93.5 70 ARG B C 1
ATOM 1598 O O . ARG B 1 70 ? 3.146 12.242 21.656 1 93.5 70 ARG B O 1
ATOM 1605 N N . ILE B 1 71 ? 3.85 13.664 20.125 1 95.81 71 ILE B N 1
ATOM 1606 C CA . ILE B 1 71 ? 4.023 14.773 21.047 1 95.81 71 ILE B CA 1
ATOM 1607 C C . ILE B 1 71 ? 2.92 15.805 20.844 1 95.81 71 ILE B C 1
ATOM 1609 O O . ILE B 1 71 ? 2.281 16.25 21.797 1 95.81 71 ILE B O 1
ATOM 1613 N N . GLU B 1 72 ? 2.713 16.266 19.641 1 97 72 GLU B N 1
ATOM 1614 C CA . GLU B 1 72 ? 1.812 17.375 19.312 1 97 72 GLU B CA 1
ATOM 1615 C C . GLU B 1 72 ? 1.192 17.188 17.938 1 97 72 GLU B C 1
ATOM 1617 O O . GLU B 1 72 ? 1.845 16.688 17.016 1 97 72 GLU B O 1
ATOM 1622 N N . LYS B 1 73 ? -0.012 17.656 17.828 1 97.56 73 LYS B N 1
ATOM 1623 C CA . LYS B 1 73 ? -0.721 17.531 16.562 1 97.56 73 LYS B CA 1
ATOM 1624 C C . LYS B 1 73 ? -1.156 18.891 16.031 1 97.56 73 LYS B C 1
ATOM 1626 O O . LYS B 1 73 ? -1.399 19.812 16.812 1 97.56 73 LYS B O 1
ATOM 1631 N N . ARG B 1 74 ? -1.146 19.094 14.703 1 97.94 74 ARG B N 1
ATOM 1632 C CA . ARG B 1 74 ? -1.689 20.234 13.969 1 97.94 74 ARG B CA 1
ATOM 1633 C C . ARG B 1 74 ? -2.566 19.766 12.812 1 97.94 74 ARG B C 1
ATOM 1635 O O . ARG B 1 74 ? -2.365 18.672 12.273 1 97.94 74 ARG B O 1
ATOM 1642 N N . LYS B 1 75 ? -3.533 20.594 12.43 1 98.12 75 LYS B N 1
ATOM 1643 C CA . LYS B 1 75 ? -4.371 20.266 11.273 1 98.12 75 LYS B CA 1
ATOM 1644 C C . LYS B 1 75 ? -4.684 21.516 10.453 1 98.12 75 LYS B C 1
ATOM 1646 O O . LYS B 1 75 ? -4.805 22.609 10.992 1 98.12 75 LYS B O 1
ATOM 1651 N N . THR B 1 76 ? -4.855 21.281 9.195 1 98.31 76 THR B N 1
ATOM 1652 C CA . THR B 1 76 ? -5.344 22.344 8.32 1 98.31 76 THR B CA 1
ATOM 1653 C C . THR B 1 76 ? -6.871 22.375 8.312 1 98.31 76 THR B C 1
ATOM 1655 O O . THR B 1 76 ? -7.52 21.438 8.773 1 98.31 76 THR B O 1
ATOM 1658 N N . PRO B 1 77 ? -7.398 23.547 7.77 1 97.75 77 PRO B N 1
ATOM 1659 C CA . PRO B 1 77 ? -8.82 23.484 7.441 1 97.75 77 PRO B CA 1
ATOM 1660 C C . PRO B 1 77 ? -9.133 22.422 6.391 1 97.75 77 PRO B C 1
ATOM 1662 O O . PRO B 1 77 ? -8.227 21.906 5.738 1 97.75 77 PRO B O 1
ATOM 1665 N N . ILE B 1 78 ? -10.406 22.094 6.328 1 97.69 78 ILE B N 1
ATOM 1666 C CA . ILE B 1 78 ? -10.891 21.141 5.332 1 97.69 78 ILE B CA 1
ATOM 1667 C C . ILE B 1 78 ? -11.172 21.875 4.02 1 97.69 78 ILE B C 1
ATOM 1669 O O . ILE B 1 78 ? -11.812 22.922 4.012 1 97.69 78 ILE B O 1
ATOM 1673 N N . PHE B 1 79 ? -10.688 21.406 2.93 1 97.88 79 PHE B N 1
ATOM 1674 C CA . PHE B 1 79 ? -10.977 21.922 1.598 1 97.88 79 PHE B CA 1
ATOM 1675 C C . PHE B 1 79 ? -11.992 21.031 0.884 1 97.88 79 PHE B C 1
ATOM 1677 O O . PHE B 1 79 ? -11.68 19.891 0.538 1 97.88 79 PHE B O 1
ATOM 1684 N N . LYS B 1 80 ? -13.047 21.578 0.554 1 95.88 80 LYS B N 1
ATOM 1685 C CA . LYS B 1 80 ? -14.164 20.75 0.109 1 95.88 80 LYS B CA 1
ATOM 1686 C C . LYS B 1 80 ? -14.078 20.484 -1.392 1 95.88 80 LYS B C 1
ATOM 1688 O O . LYS B 1 80 ? -13.719 21.375 -2.166 1 95.88 80 LYS B O 1
ATOM 1693 N N . CYS B 1 81 ? -14.422 19.328 -1.771 1 96.19 81 CYS B N 1
ATOM 1694 C CA . CYS B 1 81 ? -14.688 18.875 -3.137 1 96.19 81 CYS B CA 1
ATOM 1695 C C . CYS B 1 81 ? -13.516 19.219 -4.051 1 96.19 81 CYS B C 1
ATOM 1697 O O . CYS B 1 81 ? -13.695 19.828 -5.105 1 96.19 81 CYS B O 1
ATOM 1699 N N . THR B 1 82 ? -12.383 18.781 -3.693 1 97.81 82 THR B N 1
ATOM 1700 C CA . THR B 1 82 ? -11.211 19.047 -4.523 1 97.81 82 THR B CA 1
ATOM 1701 C C . THR B 1 82 ? -10.195 17.906 -4.418 1 97.81 82 THR B C 1
ATOM 1703 O O . THR B 1 82 ? -10.07 17.281 -3.365 1 97.81 82 THR B O 1
ATOM 1706 N N . LEU B 1 83 ? -9.469 17.703 -5.52 1 97.94 83 LEU B N 1
ATOM 1707 C CA . LEU B 1 83 ? -8.352 16.75 -5.547 1 97.94 83 LEU B CA 1
ATOM 1708 C C . LEU B 1 83 ? -7.023 17.484 -5.629 1 97.94 83 LEU B C 1
ATOM 1710 O O . LEU B 1 83 ? -5.961 16.859 -5.66 1 97.94 83 LEU B O 1
ATOM 1714 N N . ASN B 1 84 ? -7.035 18.766 -5.746 1 98.62 84 ASN B N 1
ATOM 1715 C CA . ASN B 1 84 ? -5.859 19.625 -5.84 1 98.62 84 ASN B CA 1
ATOM 1716 C C . ASN B 1 84 ? -5.953 20.797 -4.871 1 98.62 84 ASN B C 1
ATOM 1718 O O . ASN B 1 84 ? -5.922 21.953 -5.293 1 98.62 84 ASN B O 1
ATOM 1722 N N . PRO B 1 85 ? -5.965 20.516 -3.582 1 98.62 85 PRO B N 1
ATOM 1723 C CA . PRO B 1 85 ? -6.105 21.594 -2.609 1 98.62 85 PRO B CA 1
ATOM 1724 C C . PRO B 1 85 ? -4.852 22.453 -2.498 1 98.62 85 PRO B C 1
ATOM 1726 O O . PRO B 1 85 ? -3.734 21.938 -2.613 1 98.62 85 PRO B O 1
ATOM 1729 N N . VAL B 1 86 ? -5.148 23.703 -2.244 1 98.62 86 VAL B N 1
ATOM 1730 C CA . VAL B 1 86 ? -4.098 24.641 -1.869 1 98.62 86 VAL B CA 1
ATOM 1731 C C . VAL B 1 86 ? -4.238 25.016 -0.394 1 98.62 86 VAL B C 1
ATOM 1733 O O . VAL B 1 86 ? -5.125 25.781 -0.022 1 98.62 86 VAL B O 1
ATOM 1736 N N . PHE B 1 87 ? -3.385 24.469 0.451 1 98.38 87 PHE B N 1
ATOM 1737 C CA . PHE B 1 87 ? -3.508 24.625 1.896 1 98.38 87 PHE B CA 1
ATOM 1738 C C . PHE B 1 87 ? -2.938 25.953 2.357 1 98.38 87 PHE B C 1
ATOM 1740 O O . PHE B 1 87 ? -3.59 26.688 3.098 1 98.38 87 PHE B O 1
ATOM 1747 N N . ASN B 1 88 ? -1.692 26.25 1.916 1 98 88 ASN B N 1
ATOM 1748 C CA . ASN B 1 88 ? -0.957 27.422 2.352 1 98 88 ASN B CA 1
ATOM 1749 C C . ASN B 1 88 ? -0.995 27.578 3.869 1 98 88 ASN B C 1
ATOM 1751 O O . ASN B 1 88 ? -1.328 28.656 4.379 1 98 88 ASN B O 1
ATOM 1755 N N . GLU B 1 89 ? -0.618 26.562 4.527 1 97.69 89 GLU B N 1
ATOM 1756 C CA . GLU B 1 89 ? -0.577 26.516 5.988 1 97.69 89 GLU B CA 1
ATOM 1757 C C . GLU B 1 89 ? 0.852 26.359 6.496 1 97.69 89 GLU B C 1
ATOM 1759 O O . GLU B 1 89 ? 1.67 25.688 5.855 1 97.69 89 GLU B O 1
ATOM 1764 N N . VAL B 1 90 ? 1.138 26.969 7.617 1 97.69 90 VAL B N 1
ATOM 1765 C CA . VAL B 1 90 ? 2.443 26.859 8.258 1 97.69 90 VAL B CA 1
ATOM 1766 C C . VAL B 1 90 ? 2.271 26.375 9.703 1 97.69 90 VAL B C 1
ATOM 1768 O O . VAL B 1 90 ? 1.473 26.938 10.453 1 97.69 90 VAL B O 1
ATOM 1771 N N . PHE B 1 91 ? 2.943 25.344 10.016 1 98.19 91 PHE B N 1
ATOM 1772 C CA . PHE B 1 91 ? 2.967 24.812 11.375 1 98.19 91 PHE B CA 1
ATOM 1773 C C . PHE B 1 91 ? 4.363 24.922 11.977 1 98.19 91 PHE B C 1
ATOM 1775 O O . PHE B 1 91 ? 5.355 24.609 11.32 1 98.19 91 PHE B O 1
ATOM 1782 N N . SER B 1 92 ? 4.406 25.328 13.188 1 97.75 92 SER B N 1
ATOM 1783 C CA . SER B 1 92 ? 5.668 25.391 13.922 1 97.75 92 SER B CA 1
ATOM 1784 C C . SER B 1 92 ? 5.629 24.531 15.18 1 97.75 92 SER B C 1
ATOM 1786 O O . SER B 1 92 ? 4.617 24.5 15.883 1 97.75 92 SER B O 1
ATOM 1788 N N . PHE B 1 93 ? 6.73 23.906 15.422 1 97.69 93 PHE B N 1
ATOM 1789 C CA . PHE B 1 93 ? 6.895 23.062 16.594 1 97.69 93 PHE B CA 1
ATOM 1790 C C . PHE B 1 93 ? 8.172 23.422 17.344 1 97.69 93 PHE B C 1
ATOM 1792 O O . PHE B 1 93 ? 9.188 23.734 16.734 1 97.69 93 PHE B O 1
ATOM 1799 N N . ASN B 1 94 ? 8.023 23.312 18.609 1 97.25 94 ASN B N 1
ATOM 1800 C CA . ASN B 1 94 ? 9.234 23.422 19.422 1 97.25 94 ASN B CA 1
ATOM 1801 C C . ASN B 1 94 ? 9.969 22.094 19.516 1 97.25 94 ASN B C 1
ATOM 1803 O O . ASN B 1 94 ? 9.414 21.109 20 1 97.25 94 ASN B O 1
ATOM 1807 N N . VAL B 1 95 ? 11.195 22.109 19.031 1 96.44 95 VAL B N 1
ATOM 1808 C CA . VAL B 1 95 ? 12.008 20.906 19.047 1 96.44 95 VAL B CA 1
ATOM 1809 C C . VAL B 1 95 ? 13.398 21.219 19.594 1 96.44 95 VAL B C 1
ATOM 1811 O O . VAL B 1 95 ? 14.234 21.781 18.875 1 96.44 95 VAL B O 1
ATOM 1814 N N . PRO B 1 96 ? 13.664 20.828 20.766 1 96.19 96 PRO B N 1
ATOM 1815 C CA . PRO B 1 96 ? 15.016 21.047 21.297 1 96.19 96 PRO B CA 1
ATOM 1816 C C . PRO B 1 96 ? 16.094 20.391 20.422 1 96.19 96 PRO B C 1
ATOM 1818 O O . PRO B 1 96 ? 15.875 19.297 19.891 1 96.19 96 PRO B O 1
ATOM 1821 N N . TRP B 1 97 ? 17.219 21.062 20.438 1 92.62 97 TRP B N 1
ATOM 1822 C CA . TRP B 1 97 ? 18.312 20.594 19.609 1 92.62 97 TRP B CA 1
ATOM 1823 C C . TRP B 1 97 ? 18.703 19.156 19.953 1 92.62 97 TRP B C 1
ATOM 1825 O O . TRP B 1 97 ? 19.016 18.359 19.062 1 92.62 97 TRP B O 1
ATOM 1835 N N . GLU B 1 98 ? 18.672 18.812 21.156 1 94.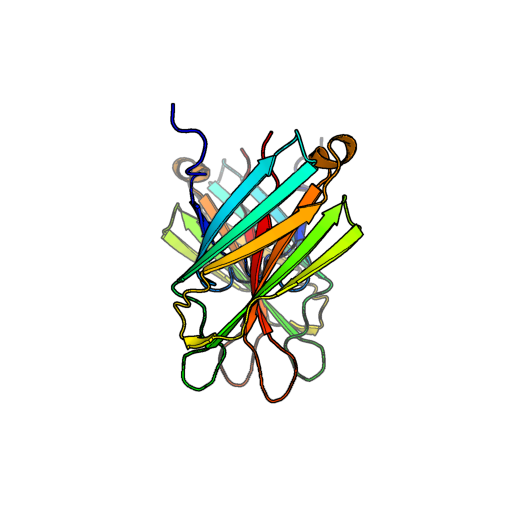56 98 GLU B N 1
ATOM 1836 C CA . GLU B 1 98 ? 19.078 17.484 21.609 1 94.56 98 GLU B CA 1
ATOM 1837 C C . GLU B 1 98 ? 18.141 16.406 21.094 1 94.56 98 GLU B C 1
ATOM 1839 O O . GLU B 1 98 ? 18.484 15.219 21.125 1 94.56 98 GLU B O 1
ATOM 1844 N N . LYS B 1 99 ? 16.984 16.812 20.594 1 93.81 99 LYS B N 1
ATOM 1845 C CA . LYS B 1 99 ? 15.984 15.844 20.172 1 93.81 99 LYS B CA 1
ATOM 1846 C C . LYS B 1 99 ? 15.859 15.812 18.641 1 93.81 99 LYS B C 1
ATOM 1848 O O . LYS B 1 99 ? 15.117 15 18.094 1 93.81 99 LYS B O 1
ATOM 1853 N N . ILE B 1 100 ? 16.609 16.547 17.969 1 91.38 100 ILE B N 1
ATOM 1854 C CA . ILE B 1 100 ? 16.391 16.766 16.531 1 91.38 100 ILE B CA 1
ATOM 1855 C C . ILE B 1 100 ? 16.641 15.469 15.773 1 91.38 100 ILE B C 1
ATOM 1857 O O . ILE B 1 100 ? 15.984 15.195 14.766 1 91.38 100 ILE B O 1
ATOM 1861 N N . ARG B 1 101 ? 17.5 14.617 16.219 1 89.75 101 ARG B N 1
ATOM 1862 C CA . ARG B 1 101 ? 17.875 13.406 15.508 1 89.75 101 ARG B CA 1
ATOM 1863 C C . ARG B 1 101 ? 16.766 12.359 15.586 1 89.75 101 ARG B C 1
ATOM 1865 O O . ARG B 1 101 ? 16.656 11.492 14.719 1 89.75 101 ARG B O 1
ATOM 1872 N N . GLU B 1 102 ? 16.031 12.422 16.594 1 93.12 102 GLU B N 1
ATOM 1873 C CA . GLU B 1 102 ? 14.938 11.453 16.734 1 93.12 102 GLU B CA 1
ATOM 1874 C C . GLU B 1 102 ? 13.602 12.07 16.328 1 93.12 102 GLU B C 1
ATOM 1876 O O . GLU B 1 102 ? 12.547 11.445 16.5 1 93.12 102 GLU B O 1
ATOM 1881 N N . CYS B 1 103 ? 13.641 13.289 15.852 1 93.31 103 CYS B N 1
ATOM 1882 C CA . CYS B 1 103 ? 12.438 14.031 15.508 1 93.31 103 CYS B CA 1
ATOM 1883 C C . CYS B 1 103 ? 11.953 13.664 14.109 1 93.31 103 CYS B C 1
ATOM 1885 O O . CYS B 1 103 ? 12.758 13.539 13.18 1 93.31 103 CYS B O 1
ATOM 1887 N N . SER B 1 104 ? 10.633 13.469 14.008 1 94.56 104 SER B N 1
ATOM 1888 C CA . SER B 1 104 ? 10.008 13.312 12.703 1 94.56 104 SER B CA 1
ATOM 1889 C C . SER B 1 104 ? 8.578 13.844 12.703 1 94.56 104 SER B C 1
ATOM 1891 O O . SER B 1 104 ? 7.992 14.062 13.766 1 94.56 104 SER B O 1
ATOM 1893 N N . LEU B 1 105 ? 8.094 14.188 11.531 1 96.12 105 LEU B N 1
ATOM 1894 C CA . LEU B 1 105 ? 6.699 14.578 11.336 1 96.12 105 LEU B CA 1
ATOM 1895 C C . LEU B 1 105 ? 5.934 13.516 10.57 1 96.12 105 LEU B C 1
ATOM 1897 O O . LEU B 1 105 ? 6.383 13.062 9.508 1 96.12 105 LEU B O 1
ATOM 1901 N N . ASP B 1 106 ? 4.914 13.016 11.141 1 95.62 106 ASP B N 1
ATOM 1902 C CA . ASP B 1 106 ? 3.945 12.188 10.43 1 95.62 106 ASP B CA 1
ATOM 1903 C C . ASP B 1 106 ? 2.877 13.039 9.75 1 95.62 106 ASP B C 1
ATOM 1905 O O . ASP B 1 106 ? 1.993 13.578 10.422 1 95.62 106 ASP B O 1
ATOM 1909 N N . VAL B 1 107 ? 2.955 13.164 8.438 1 97.44 107 VAL B N 1
ATOM 1910 C CA . VAL B 1 107 ? 2.07 14.039 7.672 1 97.44 107 VAL B CA 1
ATOM 1911 C C . VAL B 1 107 ? 1.023 13.203 6.941 1 97.44 107 VAL B C 1
ATOM 1913 O O . VAL B 1 107 ? 1.353 12.453 6.02 1 97.44 107 VAL B O 1
ATOM 1916 N N . MET B 1 108 ? -0.203 13.367 7.316 1 97.12 108 MET B N 1
ATOM 1917 C CA . MET B 1 108 ? -1.297 12.578 6.762 1 97.12 108 MET B CA 1
ATOM 1918 C C . MET B 1 108 ? -2.266 13.461 5.98 1 97.12 108 MET B C 1
ATOM 1920 O O . MET B 1 108 ? -2.781 14.445 6.516 1 97.12 108 MET B O 1
ATOM 1924 N N . VAL B 1 109 ? -2.488 13.164 4.727 1 98.12 109 VAL B N 1
ATOM 1925 C CA . VAL B 1 109 ? -3.594 13.766 3.99 1 98.12 109 VAL B CA 1
ATOM 1926 C C . VAL B 1 109 ? -4.855 12.922 4.164 1 98.12 109 VAL B C 1
ATOM 1928 O O . VAL B 1 109 ? -4.879 11.75 3.787 1 98.12 109 VAL B O 1
ATOM 1931 N N . MET B 1 110 ? -5.832 13.586 4.73 1 96.25 110 MET B N 1
ATOM 1932 C CA . MET B 1 110 ? -7.086 12.922 5.082 1 96.25 110 MET B CA 1
ATOM 1933 C C . MET B 1 110 ? -8.219 13.383 4.176 1 96.25 110 MET B C 1
ATOM 1935 O O . MET B 1 110 ? -8.148 14.461 3.584 1 96.25 110 MET B O 1
ATOM 1939 N N . ASP B 1 111 ? -9.25 12.555 4.012 1 95.44 111 ASP B N 1
ATOM 1940 C CA . ASP B 1 111 ? -10.531 12.914 3.414 1 95.44 111 ASP B CA 1
ATOM 1941 C C . ASP B 1 111 ? -11.625 13.008 4.473 1 95.44 111 ASP B C 1
ATOM 1943 O O . ASP B 1 111 ? -11.922 12.016 5.145 1 95.44 111 ASP B O 1
ATOM 1947 N N . PHE B 1 112 ? -12.117 14.219 4.629 1 95.5 112 PHE B N 1
ATOM 1948 C CA . PHE B 1 112 ? -13.18 14.438 5.602 1 95.5 112 PHE B CA 1
ATOM 1949 C C . PHE B 1 112 ? -14.492 13.844 5.113 1 95.5 112 PHE B C 1
ATOM 1951 O O . PHE B 1 112 ? -14.875 14.031 3.953 1 95.5 112 PHE B O 1
ATOM 1958 N N . ASP B 1 113 ? -15.094 13.039 6.074 1 87.88 113 ASP B N 1
ATOM 1959 C CA . ASP B 1 113 ? -16.406 12.477 5.789 1 87.88 113 ASP B CA 1
ATOM 1960 C C . ASP B 1 113 ? -17.438 12.961 6.801 1 87.88 113 ASP B C 1
ATOM 1962 O O . ASP B 1 113 ? -17.219 12.891 8.008 1 87.88 113 ASP B O 1
ATOM 1966 N N . ASN B 1 114 ? -18.531 13.508 6.336 1 81.31 114 ASN B N 1
ATOM 1967 C CA . ASN B 1 114 ? -19.594 13.984 7.219 1 81.31 114 ASN B CA 1
ATOM 1968 C C . ASN B 1 114 ? -20.203 12.836 8.031 1 81.31 114 ASN B C 1
ATOM 1970 O O . ASN B 1 114 ? -20.516 13.008 9.211 1 81.31 114 ASN B O 1
ATOM 1974 N N . ILE B 1 115 ? -20.328 11.758 7.344 1 75.5 115 ILE B N 1
ATOM 1975 C CA . ILE B 1 115 ? -20.875 10.57 8.008 1 75.5 115 ILE B CA 1
ATOM 1976 C C . ILE B 1 115 ? -19.797 9.492 8.086 1 75.5 115 ILE B C 1
ATOM 1978 O O . ILE B 1 115 ? -19.25 9.07 7.059 1 75.5 115 ILE B O 1
ATOM 1982 N N . GLY B 1 116 ? -19.531 9.055 9.305 1 76.81 116 GLY B N 1
ATOM 1983 C CA . GLY B 1 116 ? -18.516 8.031 9.469 1 76.81 116 GLY B CA 1
ATOM 1984 C C . GLY B 1 116 ? -17.156 8.602 9.836 1 76.81 116 GLY B C 1
ATOM 1985 O O . GLY B 1 116 ? -17.062 9.742 10.305 1 76.81 116 GLY B O 1
ATOM 1986 N N . ARG B 1 117 ? -16.141 7.789 9.68 1 83.44 117 ARG B N 1
ATOM 1987 C CA . ARG B 1 117 ? -14.781 8.18 10.031 1 83.44 117 ARG B CA 1
ATOM 1988 C C . ARG B 1 117 ? -14.047 8.773 8.828 1 83.44 117 ARG B C 1
ATOM 1990 O O . ARG B 1 117 ? -14.266 8.344 7.695 1 83.44 117 ARG B O 1
ATOM 1997 N N . ASN B 1 118 ? -13.25 9.719 9.086 1 88.69 118 ASN B N 1
ATOM 1998 C CA . ASN B 1 118 ? -12.359 10.258 8.062 1 88.69 118 ASN B CA 1
ATOM 1999 C C . ASN B 1 118 ? -11.43 9.188 7.508 1 88.69 118 ASN B C 1
ATOM 2001 O O . ASN B 1 118 ? -11.086 8.234 8.211 1 88.69 118 ASN B O 1
ATOM 2005 N N . GLU B 1 119 ? -11.148 9.344 6.219 1 89 119 GLU B N 1
ATOM 2006 C CA . GLU B 1 119 ? -10.328 8.328 5.559 1 89 119 GLU B CA 1
ATOM 2007 C C . GLU B 1 119 ? -8.945 8.883 5.207 1 89 119 GLU B C 1
ATOM 2009 O O . GLU B 1 119 ? -8.82 10.016 4.738 1 89 119 GLU B O 1
ATOM 2014 N N . LEU B 1 120 ? -7.969 8.023 5.41 1 91.75 120 LEU B N 1
ATOM 2015 C CA . LEU B 1 120 ? -6.609 8.375 5.012 1 91.75 120 LEU B CA 1
ATOM 2016 C C . LEU B 1 120 ? -6.438 8.25 3.5 1 91.75 120 LEU B C 1
ATOM 2018 O O . LEU B 1 120 ? -6.723 7.199 2.924 1 91.75 120 LEU B O 1
ATOM 2022 N N . ILE B 1 121 ? -6.07 9.359 2.885 1 93.44 121 ILE B N 1
ATOM 2023 C CA . ILE B 1 121 ? -5.734 9.305 1.465 1 93.44 121 ILE B CA 1
ATOM 2024 C C . ILE B 1 121 ? -4.305 8.805 1.29 1 93.44 121 ILE B C 1
ATOM 2026 O O . ILE B 1 121 ? -4.051 7.902 0.489 1 93.44 121 ILE B O 1
ATOM 2030 N N . GLY B 1 122 ? -3.385 9.406 2.016 1 94.25 122 GLY B N 1
ATOM 2031 C CA . GLY B 1 122 ? -1.976 9.047 1.995 1 94.25 122 GLY B CA 1
ATOM 2032 C C . GLY B 1 122 ? -1.161 9.766 3.057 1 94.25 122 GLY B C 1
ATOM 2033 O O . GLY B 1 122 ? -1.664 10.672 3.727 1 94.25 122 GLY B O 1
ATOM 2034 N N . ARG B 1 123 ? 0.07 9.266 3.15 1 93.62 123 ARG B N 1
ATOM 2035 C CA . ARG B 1 123 ? 0.896 9.812 4.223 1 93.62 123 ARG B CA 1
ATOM 2036 C C . ARG B 1 123 ? 2.361 9.875 3.803 1 93.62 123 ARG B C 1
ATOM 2038 O O . ARG B 1 123 ? 2.795 9.133 2.926 1 93.62 123 ARG B O 1
ATOM 2045 N N . ILE B 1 124 ? 3.102 10.82 4.371 1 94.31 124 ILE B N 1
ATOM 2046 C CA . ILE B 1 124 ? 4.555 10.859 4.254 1 94.31 124 ILE B CA 1
ATOM 2047 C C . ILE B 1 124 ? 5.176 11.086 5.633 1 94.31 124 ILE B C 1
ATOM 2049 O O . ILE B 1 124 ? 4.535 11.633 6.527 1 94.31 124 ILE B O 1
ATOM 2053 N N . GLN B 1 125 ? 6.379 10.555 5.785 1 92.12 125 GLN B N 1
ATOM 2054 C CA . GLN B 1 125 ? 7.199 10.836 6.961 1 92.12 125 GLN B CA 1
ATOM 2055 C C . GLN B 1 125 ? 8.328 11.805 6.629 1 92.12 125 GLN B C 1
ATOM 2057 O O . GLN B 1 125 ? 9.07 11.594 5.664 1 92.12 125 GLN B O 1
ATOM 2062 N N . LEU B 1 126 ? 8.398 12.859 7.41 1 93.62 126 LEU B N 1
ATOM 2063 C CA . LEU B 1 126 ? 9.445 13.859 7.172 1 93.62 126 LEU B CA 1
ATOM 2064 C C . LEU B 1 126 ? 10.375 13.969 8.375 1 93.62 126 LEU B C 1
ATOM 2066 O O . LEU B 1 126 ? 9.922 13.891 9.523 1 93.62 126 LEU B O 1
ATOM 2070 N N . ALA B 1 127 ? 11.57 14.008 8.094 1 89.31 127 ALA B N 1
ATOM 2071 C CA . ALA B 1 127 ? 12.602 14.297 9.086 1 89.31 127 ALA B CA 1
ATOM 2072 C C . ALA B 1 127 ? 13.641 15.266 8.531 1 89.31 127 ALA B C 1
ATOM 2074 O O . ALA B 1 127 ? 13.836 15.344 7.316 1 89.31 127 ALA B O 1
ATOM 2075 N N . GLU B 1 128 ? 14.102 16.156 9.391 1 74.44 128 GLU B N 1
ATOM 2076 C CA . GLU B 1 128 ? 15.141 17.062 8.922 1 74.44 128 GLU B CA 1
ATOM 2077 C C . GLU B 1 128 ? 16.438 16.328 8.617 1 74.44 128 GLU B C 1
ATOM 2079 O O . GLU B 1 128 ? 16.828 15.422 9.359 1 74.44 128 GLU B O 1
ATOM 2084 N N . GLU B 1 129 ? 16.766 16.078 7.355 1 61.59 129 GLU B N 1
ATOM 2085 C CA . GLU B 1 129 ? 18.062 15.484 7.035 1 61.59 129 GLU B CA 1
ATOM 2086 C C . GLU B 1 129 ? 19.203 16.359 7.535 1 61.59 129 GLU B C 1
ATOM 2088 O O . GLU B 1 129 ? 19.156 17.578 7.438 1 61.59 129 GLU B O 1
ATOM 2093 N N . GLY B 1 130 ? 19.734 15.992 8.602 1 47.09 130 GLY B N 1
ATOM 2094 C CA . GLY B 1 130 ? 20.984 16.672 8.898 1 47.09 130 GLY B CA 1
ATOM 2095 C C . GLY B 1 130 ? 21.891 16.797 7.691 1 47.09 130 GLY B C 1
ATOM 2096 O O . GLY B 1 130 ? 21.719 16.094 6.699 1 47.09 130 GLY B O 1
#

Nearest PDB structures (foldseek):
  3n5a-assembly1_A  TM=9.895E-01  e=8.343E-15  Mus musculus
  6ank-assembly1_A  TM=8.996E-01  e=3.901E-14  Rattus norvegicus
  6tz3-assembly1_A  TM=9.646E-01  e=6.535E-13  Homo sapiens
  1tjm-assembly1_A  TM=8.809E-01  e=1.376E-12  Rattus norvegicus
  2r83-assembly1_B  TM=9.087E-01  e=7.957E-12  Homo sapiens

Secondary structure (DSSP, 8-state):
--TTSPPPEEEEPBP-------EEEEEEEEETTTTEEEEEEEEEESPPP-STTS---EEEEEEEEETTEEEEEEEPPPPTT-SS-EEEEEEEEE--GGGGGGEEEEEEEEE--SSS--EEEEEEEE----/--TTSPPPEEEEPBP-------EEEEEEEEETTTTEEEEEEEEEESPPP-STTS---EEEEEEEEETTEEEEEEEPPPPTT-SS-EEEEEEEEE--GGGGGGEEEEEEEEE--SSS--EEEEEEEE----

Sequence (260 aa):
VDLSEKPSFWKALKPPAKDKCGELLCSLCYHPSNSILTLTLLKARNLKAKDINGKSDPYVKVWLQFGDKRIEKRKTPIFKCTLNPVFNEVFSFNVPWEKIRECSLDVMVMDFDNIGRNELIGRIQLAEEGVDLSEKPSFWKALKPPAKDKCGELLCSLCYHPSNSILTLTLLKARNLKAKDINGKSDPYVKVWLQFGDKRIEKRKTPIFKCTLNPVFNEVFSFNVPWEKIRECSLDVMVMDFDNIGRNELIGRIQLAEEG

pLDDT: mean 89.91, std 14.2, range [23.95, 98.69]

Radius of gyration: 23.46 Å; Cα contacts (8 Å, |Δi|>4): 627; chains: 2; bounding box: 47×67×43 Å

Solvent-accessible surface area (backbone atoms only — not comparable to full-atom values): 14294 Å² total; per-residue (Å²): 131,86,82,79,74,61,70,68,45,79,44,70,28,35,50,61,82,67,67,74,23,21,35,38,35,31,27,75,47,77,40,72,91,75,19,37,36,36,40,36,40,40,34,36,38,66,35,53,57,77,40,91,87,64,25,22,22,35,29,42,41,35,34,39,24,55,68,92,41,78,76,48,75,51,69,55,72,74,41,72,73,35,37,57,47,72,65,69,41,76,47,76,41,84,44,54,71,92,46,50,87,45,34,34,36,46,39,33,38,30,28,62,40,96,74,72,71,64,39,76,46,16,33,45,79,46,57,80,77,126,132,86,82,78,76,62,70,67,46,79,42,70,29,36,51,61,81,67,66,76,22,22,36,37,36,30,28,76,49,76,42,72,91,76,20,36,35,36,40,37,40,41,33,36,37,64,35,52,58,76,41,91,89,64,24,20,22,35,28,41,41,35,33,38,24,54,68,92,41,77,76,49,75,52,68,54,73,74,39,75,73,34,38,58,46,72,64,71,41,76,47,77,41,85,44,53,71,92,45,52,87,45,35,34,36,46,38,32,39,30,30,63,39,94,75,73,72,64,40,77,47,15,33,45,78,45,57,79,77,126

InterPro domains:
  IPR000008 C2 domain [PF00168] (36-126)
  IPR000008 C2 domain [PR00360] (52-64)
  IPR000008 C2 domain [PR00360] (81-94)
  IPR000008 C2 domain [PR00360] (105-113)
  IPR000008 C2 domain [PS50004] (20-130)
  IPR000008 C2 domain [SM00239] (36-129)
  IPR001565 Synaptotagmin [PR00399] (24-39)
  IPR001565 Synaptotagmin [PR00399] (39-52)
  IPR001565 Synaptotagmin [PR00399] (96-111)
  IPR001565 Synaptotagmin [PR00399] (116-126)
  IPR035892 C2 domain superfamily [G3DSA:2.60.40.150] (12-129)
  IPR035892 C2 domain superfamily [SSF49562] (11-126)

Organism: Lasius niger (NCBI:txid67767)